Protein AF-A0A843EJZ7-F1 (afdb_monomer_lite)

Secondary structure (DSSP, 8-state):
-HHHHHHHHHHHHHHHHHHHHHHHHHHHHHHHHHHHHHHHHHHHHHHHHHHHHHHHHHHHHHHHHT---S-HHHHHHHHHHHHHHHHHHHHHHHH--EEEEEEEEEEE-SSTTEEEEEEEEEEEETTEEEEEEEEEEEE-TTSB--HHHHHSTTSTT-EE-SSEEE-TTHHHHHHHHTT-TTGGGGTT-EEESB--B-SS-SGGGGGTSTTHHHHHHHHHT-B-

Radius of gyration: 29.55 Å; chains: 1; bounding box: 68×28×104 Å

Structure (mmCIF, N/CA/C/O backbone):
data_AF-A0A843EJZ7-F1
#
_entry.id   AF-A0A843EJZ7-F1
#
loop_
_atom_site.group_PDB
_atom_site.id
_atom_site.type_symbol
_atom_site.label_atom_id
_atom_site.label_alt_id
_atom_site.label_comp_id
_atom_site.label_asym_id
_atom_site.label_entity_id
_atom_site.label_seq_id
_atom_site.pdbx_PDB_ins_code
_atom_site.Cartn_x
_atom_site.Cartn_y
_atom_site.Cartn_z
_atom_site.occupancy
_atom_site.B_iso_or_equiv
_atom_site.auth_seq_id
_atom_site.auth_comp_id
_atom_site.auth_asym_id
_atom_site.auth_atom_id
_atom_site.pdbx_PDB_model_num
ATOM 1 N N . MET A 1 1 ? -32.375 1.748 75.869 1.00 62.38 1 MET A N 1
ATOM 2 C CA . MET A 1 1 ? -31.005 1.929 75.326 1.00 62.38 1 MET A CA 1
ATOM 3 C C . MET A 1 1 ? -30.611 0.839 74.333 1.00 62.38 1 MET A C 1
ATOM 5 O O . MET A 1 1 ? -30.117 1.184 73.271 1.00 62.38 1 MET A O 1
ATOM 9 N N . THR A 1 2 ? -30.866 -0.441 74.611 1.00 69.38 2 THR A N 1
ATOM 10 C CA . THR A 1 2 ? -30.528 -1.578 73.728 1.00 69.38 2 THR A CA 1
ATOM 11 C C . THR A 1 2 ? -31.129 -1.496 72.317 1.00 69.38 2 THR A C 1
ATOM 13 O O . THR A 1 2 ? -30.399 -1.693 71.352 1.00 69.38 2 THR A O 1
ATOM 16 N N . SER A 1 3 ? -32.400 -1.109 72.155 1.00 69.88 3 SER A N 1
ATOM 17 C CA . SER A 1 3 ? -33.015 -0.976 70.817 1.00 69.88 3 SER A CA 1
ATOM 18 C C . SER A 1 3 ? -32.433 0.164 69.966 1.00 69.88 3 SER A C 1
ATOM 20 O O . SER A 1 3 ? -32.361 0.037 68.750 1.00 69.88 3 SER A O 1
ATOM 22 N N . LEU A 1 4 ? -31.973 1.258 70.586 1.00 75.12 4 LEU A N 1
ATOM 23 C CA . LEU A 1 4 ? -31.326 2.383 69.888 1.00 75.12 4 LEU A CA 1
ATOM 24 C C . LEU A 1 4 ? -29.931 2.002 69.378 1.00 75.12 4 LEU A C 1
ATOM 26 O O . LEU A 1 4 ? -29.559 2.371 68.268 1.00 75.12 4 LEU A O 1
ATOM 30 N N . ILE A 1 5 ? -29.191 1.216 70.164 1.00 84.31 5 ILE A N 1
ATOM 31 C CA . ILE A 1 5 ? -27.889 0.668 69.764 1.00 84.31 5 ILE A CA 1
ATOM 32 C C . ILE A 1 5 ? -28.064 -0.306 68.592 1.00 84.31 5 ILE A C 1
ATOM 34 O O . ILE A 1 5 ? -27.293 -0.258 67.639 1.00 84.31 5 ILE A O 1
ATOM 38 N N . LEU A 1 6 ? -29.110 -1.139 68.625 1.00 86.12 6 LEU A N 1
ATOM 39 C CA . LEU A 1 6 ? -29.409 -2.092 67.553 1.00 86.12 6 LEU A CA 1
ATOM 40 C C . LEU A 1 6 ? -29.740 -1.388 66.225 1.00 86.12 6 LEU A C 1
ATOM 42 O O . LEU A 1 6 ? -29.234 -1.777 65.175 1.00 86.12 6 LEU A O 1
ATOM 46 N N . ILE A 1 7 ? -30.550 -0.324 66.276 1.00 88.44 7 ILE A N 1
ATOM 47 C CA . ILE A 1 7 ? -30.892 0.496 65.103 1.00 88.44 7 ILE A CA 1
ATOM 48 C C . ILE A 1 7 ? -29.651 1.225 64.572 1.00 88.44 7 ILE A C 1
ATOM 50 O O . ILE A 1 7 ? -29.412 1.224 63.366 1.00 88.44 7 ILE A O 1
ATOM 54 N N . GLY A 1 8 ? -28.833 1.798 65.461 1.00 88.06 8 GLY A N 1
ATOM 55 C CA . GLY A 1 8 ? -27.573 2.437 65.081 1.00 88.06 8 GLY A CA 1
ATOM 56 C C . GLY A 1 8 ? -26.614 1.468 64.385 1.00 88.06 8 GLY A C 1
ATOM 57 O O . GLY A 1 8 ? -26.035 1.812 63.359 1.00 88.06 8 GLY A O 1
ATOM 58 N N . PHE A 1 9 ? -26.507 0.234 64.886 1.00 90.56 9 PHE A N 1
ATOM 59 C CA . PHE A 1 9 ? -25.684 -0.812 64.278 1.00 90.56 9 PHE A CA 1
ATOM 60 C C . PHE A 1 9 ? -26.207 -1.243 62.899 1.00 90.56 9 PHE A C 1
ATOM 62 O O . PHE A 1 9 ? -25.423 -1.381 61.962 1.00 90.56 9 PHE A O 1
ATOM 69 N N . LEU A 1 10 ? -27.528 -1.395 62.743 1.00 90.81 10 LEU A N 1
ATOM 70 C CA . LEU A 1 10 ? -28.157 -1.708 61.455 1.00 90.81 10 LEU A CA 1
ATOM 71 C C . LEU A 1 10 ? -27.886 -0.624 60.406 1.00 90.81 10 LEU A C 1
ATOM 73 O O . LEU A 1 10 ? -27.459 -0.948 59.298 1.00 90.81 10 LEU A O 1
ATOM 77 N N . LEU A 1 11 ? -28.053 0.651 60.763 1.00 90.62 11 LEU A N 1
ATOM 78 C CA . LEU A 1 11 ? -27.757 1.770 59.864 1.00 90.62 11 LEU A CA 1
ATOM 79 C C . LEU A 1 11 ? -26.280 1.794 59.459 1.00 90.62 11 LEU A C 1
ATOM 81 O O . LEU A 1 11 ? -25.971 1.946 58.279 1.00 90.62 11 LEU A O 1
ATOM 85 N N . LEU A 1 12 ? -25.368 1.575 60.410 1.00 92.12 12 LEU A N 1
ATOM 86 C CA . LEU A 1 12 ? -23.935 1.523 60.119 1.00 92.12 12 LEU A CA 1
ATOM 87 C C . LEU A 1 12 ? -23.595 0.360 59.177 1.00 92.12 12 LEU A C 1
ATOM 89 O O . LEU A 1 12 ? -22.840 0.539 58.224 1.00 92.12 12 LEU A O 1
ATOM 93 N N . SER A 1 13 ? -24.196 -0.813 59.400 1.00 89.25 13 SER A N 1
ATOM 94 C CA . SER A 1 13 ? -24.005 -1.982 58.536 1.00 89.25 13 SER A CA 1
ATOM 95 C C . SER A 1 13 ? -24.510 -1.736 57.112 1.00 89.25 13 SER A C 1
ATOM 97 O O . SER A 1 13 ? -23.814 -2.088 56.162 1.00 89.25 13 SER A O 1
ATOM 99 N N . MET A 1 14 ? -25.656 -1.057 56.952 1.00 90.50 14 MET A N 1
ATOM 100 C CA . MET A 1 14 ? -26.181 -0.663 55.642 1.00 90.50 14 MET A CA 1
ATOM 101 C C . MET A 1 14 ? -25.241 0.304 54.927 1.00 90.50 14 MET A C 1
ATOM 103 O O . MET A 1 14 ? -24.970 0.104 53.748 1.00 90.50 14 MET A O 1
ATOM 107 N N . ILE A 1 15 ? -24.706 1.309 55.627 1.00 91.56 15 ILE A N 1
ATOM 108 C CA . ILE A 1 15 ? -23.760 2.271 55.044 1.00 91.56 15 ILE A CA 1
ATOM 109 C C . ILE A 1 15 ? -22.493 1.555 54.561 1.00 91.56 15 ILE A C 1
ATOM 111 O O . ILE A 1 15 ? -22.086 1.751 53.421 1.00 91.56 15 ILE A O 1
ATOM 115 N N . VAL A 1 16 ? -21.905 0.678 55.383 1.00 90.06 16 VAL A N 1
ATOM 116 C CA . VAL A 1 16 ? -20.693 -0.077 55.015 1.00 90.06 16 VAL A CA 1
ATOM 117 C C . VAL A 1 16 ? -20.947 -1.002 53.822 1.00 90.06 16 VAL A C 1
ATOM 119 O O . VAL A 1 16 ? -20.135 -1.048 52.899 1.00 90.06 16 VAL A O 1
ATOM 122 N N . LEU A 1 17 ? -22.081 -1.712 53.806 1.00 88.88 17 LEU A N 1
ATOM 123 C CA . LEU A 1 17 ? -22.484 -2.548 52.672 1.00 88.88 17 LEU A CA 1
ATOM 124 C C . LEU A 1 17 ? -22.648 -1.721 51.397 1.00 88.88 17 LEU A C 1
ATOM 126 O O . LEU A 1 17 ? -22.143 -2.125 50.353 1.00 88.88 17 LEU A O 1
ATOM 130 N N . ASN A 1 18 ? -23.306 -0.564 51.483 1.00 89.25 18 ASN A N 1
ATOM 131 C CA . ASN A 1 18 ? -23.546 0.288 50.325 1.00 89.25 18 ASN A CA 1
ATOM 132 C C . ASN A 1 18 ? -22.233 0.856 49.770 1.00 89.25 18 ASN A C 1
ATOM 134 O O . ASN A 1 18 ? -22.001 0.778 48.567 1.00 89.25 18 ASN A O 1
ATOM 138 N N . SER A 1 19 ? -21.326 1.316 50.638 1.00 84.56 19 SER A N 1
ATOM 139 C CA . SER A 1 19 ? -19.988 1.765 50.233 1.00 84.56 19 SER A CA 1
ATOM 140 C C . SER A 1 19 ? -19.180 0.646 49.569 1.00 84.56 19 SER A C 1
ATOM 142 O O . SER A 1 19 ? -18.608 0.852 48.503 1.00 84.56 19 SER A O 1
ATOM 144 N N . ALA A 1 20 ? -19.189 -0.567 50.135 1.00 85.75 20 ALA A N 1
ATOM 145 C CA . ALA A 1 20 ? -18.475 -1.716 49.572 1.00 85.75 20 ALA A CA 1
ATOM 146 C C . ALA A 1 20 ? -19.089 -2.239 48.258 1.00 85.75 20 ALA A C 1
ATOM 148 O O . ALA A 1 20 ? -18.418 -2.927 47.483 1.00 85.75 20 ALA A O 1
ATOM 149 N N . ILE A 1 21 ? -20.379 -1.994 48.016 1.00 87.62 21 ILE A N 1
ATOM 150 C CA . ILE A 1 21 ? -21.031 -2.269 46.729 1.00 87.62 21 ILE A CA 1
ATOM 151 C C . ILE A 1 21 ? -20.630 -1.198 45.712 1.00 87.62 21 ILE A C 1
ATOM 153 O O . ILE A 1 21 ? -20.273 -1.554 44.589 1.00 87.62 21 ILE A O 1
ATOM 157 N N . ASN A 1 22 ? -20.623 0.076 46.111 1.00 82.69 22 ASN A N 1
ATOM 158 C CA . ASN A 1 22 ? -20.287 1.193 45.232 1.00 82.69 22 ASN A CA 1
ATOM 159 C C . ASN A 1 22 ? -18.833 1.125 44.749 1.00 82.69 22 ASN A C 1
ATOM 161 O O . ASN A 1 22 ? -18.583 1.165 43.552 1.00 82.69 22 ASN A O 1
ATOM 165 N N . GLU A 1 23 ? -17.882 0.875 45.652 1.00 78.88 23 GLU A N 1
ATOM 166 C CA . GLU A 1 23 ? -16.464 0.704 45.302 1.00 78.88 23 GLU A CA 1
ATOM 167 C C . GLU A 1 23 ? -16.248 -0.484 44.344 1.00 78.88 23 GLU A C 1
ATOM 169 O O . GLU A 1 23 ? -15.432 -0.440 43.422 1.00 78.88 23 GLU A O 1
ATOM 174 N N . ARG A 1 24 ? -17.012 -1.571 44.516 1.00 72.81 24 ARG A N 1
ATOM 175 C CA . ARG A 1 24 ? -16.979 -2.711 43.585 1.00 72.81 24 ARG A CA 1
ATOM 176 C C . ARG A 1 24 ? -17.576 -2.371 42.224 1.00 72.81 24 ARG A C 1
ATOM 178 O O . ARG A 1 24 ? -17.114 -2.920 41.225 1.00 72.81 24 ARG A O 1
ATOM 185 N N . HIS A 1 25 ? -18.593 -1.518 42.179 1.00 74.31 25 HIS A N 1
ATOM 186 C CA . HIS A 1 25 ? -19.187 -1.038 40.937 1.00 74.31 25 HIS A CA 1
ATOM 187 C C . HIS A 1 25 ? -18.212 -0.136 40.174 1.00 74.31 25 HIS A C 1
ATOM 189 O O . HIS A 1 25 ? -17.892 -0.434 39.027 1.00 74.31 25 HIS A O 1
ATOM 195 N N . GLU A 1 26 ? -17.651 0.874 40.841 1.00 73.00 26 GLU A N 1
ATOM 196 C CA . GLU A 1 26 ? -16.646 1.788 40.278 1.00 73.00 26 GLU A CA 1
ATOM 197 C C . GLU A 1 26 ? -15.432 1.021 39.730 1.00 73.00 26 GLU A C 1
ATOM 199 O O . GLU A 1 26 ? -14.997 1.246 38.600 1.00 73.00 26 GLU A O 1
ATOM 204 N N . ASN A 1 27 ? -14.931 0.028 40.474 1.00 78.31 27 ASN A N 1
ATOM 205 C CA . ASN A 1 27 ? -13.844 -0.828 39.995 1.00 78.31 27 ASN A CA 1
ATOM 206 C C . ASN A 1 27 ? -14.226 -1.628 38.737 1.00 78.31 27 ASN A C 1
ATOM 208 O O . ASN A 1 27 ? -13.408 -1.769 37.826 1.00 78.31 27 ASN A O 1
ATOM 212 N N . LYS A 1 28 ? -15.457 -2.152 38.650 1.00 72.50 28 LYS A N 1
ATOM 213 C CA . LYS A 1 28 ? -15.935 -2.866 37.453 1.00 72.50 28 LYS A CA 1
ATOM 214 C C . LYS A 1 28 ? -16.074 -1.943 36.244 1.00 72.50 28 LYS A C 1
ATOM 216 O O . LYS A 1 28 ? -15.707 -2.354 35.141 1.00 72.50 28 LYS A O 1
ATOM 221 N N . GLU A 1 29 ? -16.576 -0.725 36.431 1.00 75.50 29 GLU A N 1
ATOM 222 C CA . GLU A 1 29 ? -16.665 0.278 35.364 1.00 75.50 29 GLU A CA 1
ATOM 223 C C . GLU A 1 29 ? -15.278 0.684 34.865 1.00 75.50 29 GLU A C 1
ATOM 225 O O . GLU A 1 29 ? -15.044 0.714 33.657 1.00 75.50 29 GLU A O 1
ATOM 230 N N . MET A 1 30 ? -14.326 0.905 35.776 1.00 76.19 30 MET A N 1
ATOM 231 C CA . MET A 1 30 ? -12.941 1.213 35.421 1.00 76.19 30 MET A CA 1
ATOM 232 C C . MET A 1 30 ? -12.294 0.075 34.618 1.00 76.19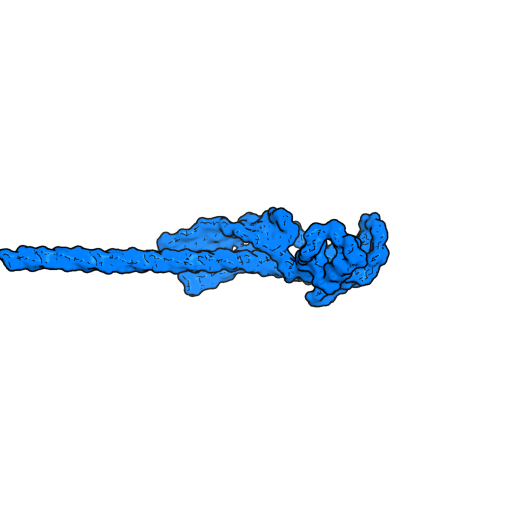 30 MET A C 1
ATOM 234 O O . MET A 1 30 ? -11.679 0.323 33.582 1.00 76.19 30 MET A O 1
ATOM 238 N N . ILE A 1 31 ? -12.459 -1.183 35.045 1.00 79.00 31 ILE A N 1
ATOM 239 C CA . ILE A 1 31 ? -11.944 -2.354 34.311 1.00 79.00 31 ILE A CA 1
ATOM 240 C C . ILE A 1 31 ? -12.586 -2.458 32.920 1.00 79.00 31 ILE A C 1
ATOM 242 O O . ILE A 1 31 ? -11.889 -2.719 31.939 1.00 79.00 31 ILE A O 1
ATOM 246 N N . SER A 1 32 ? -13.898 -2.237 32.822 1.00 79.12 32 SER A N 1
ATOM 247 C CA . SER A 1 32 ? -14.637 -2.314 31.555 1.00 79.12 32 SER A CA 1
ATOM 248 C C . SER A 1 32 ? -14.201 -1.220 30.577 1.00 79.12 32 SER A C 1
ATOM 250 O O . SER A 1 32 ? -13.951 -1.514 29.407 1.00 79.12 32 SER A O 1
ATOM 252 N N . SER A 1 33 ? -14.016 0.005 31.075 1.00 86.00 33 SER A N 1
ATOM 253 C CA . SER A 1 33 ? -13.480 1.140 30.318 1.00 86.00 33 SER A CA 1
A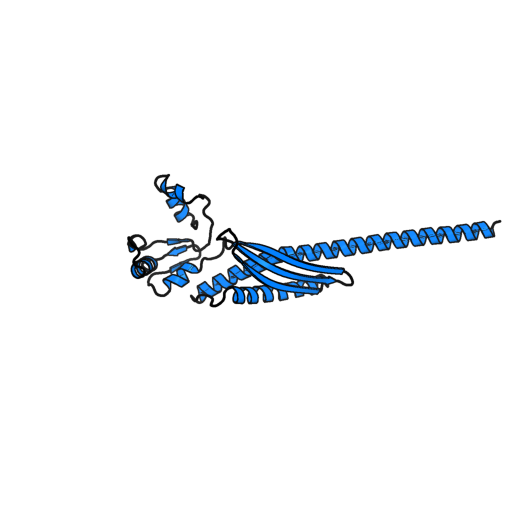TOM 254 C C . SER A 1 33 ? -12.054 0.873 29.819 1.00 86.00 33 SER A C 1
ATOM 256 O O . SER A 1 33 ? -11.773 1.008 28.627 1.00 86.00 33 SER A O 1
ATOM 258 N N . ASN A 1 34 ? -11.167 0.384 30.695 1.00 89.94 34 ASN A N 1
ATOM 259 C CA . ASN A 1 34 ? -9.788 0.044 30.329 1.00 89.94 34 ASN A CA 1
ATOM 260 C C . ASN A 1 34 ? -9.730 -1.056 29.260 1.00 89.94 34 ASN A C 1
ATOM 262 O O . ASN A 1 34 ? -8.928 -0.978 28.329 1.00 89.94 34 ASN A O 1
ATOM 266 N N . ASN A 1 35 ? -10.592 -2.071 29.367 1.00 91.69 35 ASN A N 1
ATOM 267 C CA . ASN A 1 35 ? -10.682 -3.138 28.375 1.00 91.69 35 ASN A CA 1
ATOM 268 C C . ASN A 1 35 ? -11.177 -2.607 27.018 1.00 91.69 35 ASN A C 1
ATOM 270 O O . ASN A 1 35 ? -10.567 -2.883 25.988 1.00 91.69 35 ASN A O 1
ATOM 274 N N . PHE A 1 36 ? -12.237 -1.790 27.011 1.00 93.75 36 PHE A N 1
ATOM 275 C CA . PHE A 1 36 ? -12.715 -1.132 25.792 1.00 93.75 36 PHE A CA 1
ATOM 276 C C . PHE A 1 36 ? -11.596 -0.331 25.116 1.00 93.75 36 PHE A C 1
ATOM 278 O O . PHE A 1 36 ? -11.329 -0.521 23.930 1.00 93.75 36 PHE A O 1
ATOM 285 N N . GLN A 1 37 ? -10.874 0.491 25.879 1.00 94.31 37 GLN A N 1
ATOM 286 C CA . GLN A 1 37 ? -9.773 1.291 25.352 1.00 94.31 37 GLN A CA 1
ATOM 287 C C . GLN A 1 37 ? -8.620 0.431 24.813 1.00 94.31 37 GLN A C 1
ATOM 289 O O . GLN A 1 37 ? -8.037 0.766 23.781 1.00 94.31 37 GLN A O 1
ATOM 294 N N . TYR A 1 38 ? -8.293 -0.684 25.474 1.00 95.50 38 TYR A N 1
ATOM 295 C CA . TYR A 1 38 ? -7.281 -1.622 24.988 1.00 95.50 38 TYR A CA 1
ATOM 296 C C . TYR A 1 38 ? -7.652 -2.197 23.617 1.00 95.50 38 TYR A C 1
ATOM 298 O O . TYR A 1 38 ? -6.821 -2.170 22.708 1.00 95.50 38 TYR A O 1
ATOM 306 N N . ILE A 1 39 ? -8.898 -2.647 23.452 1.00 95.69 39 ILE A N 1
ATOM 307 C CA . ILE A 1 39 ? -9.384 -3.239 22.199 1.00 95.69 39 ILE A CA 1
ATOM 308 C C . ILE A 1 39 ? -9.446 -2.187 21.083 1.00 95.69 39 ILE A C 1
ATOM 310 O O . ILE A 1 39 ? -9.017 -2.450 19.965 1.00 95.69 39 ILE A O 1
ATOM 314 N N . VAL A 1 40 ? -9.906 -0.967 21.382 1.00 96.31 40 VAL A N 1
ATOM 315 C CA . VAL A 1 40 ? -9.914 0.147 20.415 1.00 96.31 40 VAL A CA 1
ATOM 316 C C . VAL A 1 40 ? -8.491 0.498 19.966 1.00 96.31 40 VAL A C 1
ATOM 318 O O . VAL A 1 40 ? -8.238 0.675 18.776 1.00 96.31 40 VAL A O 1
ATOM 321 N N . ASN A 1 41 ? -7.536 0.558 20.896 1.00 96.50 41 ASN A N 1
ATOM 322 C CA . ASN A 1 41 ? -6.130 0.792 20.563 1.00 96.50 41 ASN A CA 1
ATOM 323 C C . ASN A 1 41 ? -5.537 -0.344 19.729 1.00 96.50 41 ASN A C 1
ATOM 325 O O . ASN A 1 41 ? -4.704 -0.089 18.864 1.00 96.50 41 ASN A O 1
ATOM 329 N N . ASP A 1 42 ? -5.943 -1.583 19.992 1.00 96.94 42 ASP A N 1
ATOM 330 C CA . ASP A 1 42 ? -5.550 -2.732 19.189 1.00 96.94 42 ASP A CA 1
ATOM 331 C C . ASP A 1 42 ? -6.073 -2.641 17.757 1.00 96.94 42 ASP A C 1
ATOM 333 O O . ASP A 1 42 ? -5.286 -2.742 16.818 1.00 96.94 42 ASP A O 1
ATOM 337 N N . TYR A 1 43 ? -7.352 -2.306 17.587 1.00 97.75 43 TYR A N 1
ATOM 338 C CA . TYR A 1 43 ? -7.937 -2.058 16.272 1.00 97.75 43 TYR A CA 1
ATOM 339 C C . TYR A 1 43 ? -7.151 -0.990 15.496 1.00 97.75 43 TYR A C 1
ATOM 341 O O . TYR A 1 43 ? -6.719 -1.219 14.368 1.00 97.75 43 TYR A O 1
ATOM 349 N N . MET A 1 44 ? -6.869 0.154 16.130 1.00 97.12 44 MET A N 1
ATOM 350 C CA . MET A 1 44 ? -6.126 1.246 15.491 1.00 97.12 44 MET A CA 1
ATOM 351 C C . MET A 1 44 ? -4.700 0.855 15.079 1.00 97.12 44 MET A C 1
ATOM 353 O O . MET A 1 44 ? -4.211 1.354 14.069 1.00 97.12 44 MET A O 1
ATOM 357 N N . ARG A 1 45 ? -4.029 -0.044 15.815 1.00 96.75 45 ARG A N 1
ATOM 358 C CA . ARG A 1 45 ? -2.694 -0.544 15.437 1.00 96.75 45 ARG A CA 1
ATOM 359 C C . ARG A 1 45 ? -2.712 -1.399 14.170 1.00 96.75 45 ARG A C 1
ATOM 361 O O . ARG A 1 45 ? -1.682 -1.495 13.517 1.00 96.75 45 ARG A O 1
ATOM 368 N N . ASN A 1 46 ? -3.849 -1.998 13.819 1.00 97.19 46 ASN A N 1
ATOM 369 C CA . ASN A 1 46 ? -3.979 -2.815 12.612 1.00 97.19 46 ASN A CA 1
ATOM 370 C C . ASN A 1 46 ? -4.190 -1.975 11.340 1.00 97.19 46 ASN A C 1
ATOM 372 O O . ASN A 1 46 ? -3.889 -2.452 10.250 1.00 97.19 46 ASN A O 1
ATOM 376 N N . ILE A 1 47 ? -4.662 -0.728 11.457 1.00 98.25 47 ILE A N 1
ATOM 377 C CA . ILE A 1 47 ? -4.994 0.125 10.301 1.00 98.25 47 ILE A CA 1
ATOM 378 C C . ILE A 1 47 ? -3.797 0.334 9.350 1.00 98.25 47 ILE A C 1
ATOM 380 O O . ILE A 1 47 ? -3.954 0.050 8.164 1.00 98.25 47 ILE A O 1
ATOM 384 N N . PRO A 1 48 ? -2.589 0.719 9.816 1.00 97.88 48 PRO A N 1
ATOM 385 C CA . PRO A 1 48 ? -1.440 0.890 8.920 1.00 97.88 48 PRO A CA 1
ATOM 386 C C . PRO A 1 48 ? -1.027 -0.399 8.198 1.00 97.88 48 PRO A C 1
ATOM 388 O O . PRO A 1 48 ? -0.500 -0.345 7.091 1.00 97.88 48 PRO A O 1
ATOM 391 N N . HIS A 1 49 ? -1.263 -1.564 8.813 1.00 97.38 49 HIS A N 1
ATOM 392 C CA . HIS A 1 49 ? -0.979 -2.855 8.187 1.00 97.38 49 HIS A CA 1
ATOM 393 C C . HIS A 1 49 ? -1.956 -3.145 7.046 1.00 97.38 49 HIS A C 1
ATOM 395 O O . HIS A 1 49 ? -1.519 -3.522 5.964 1.00 97.38 49 HIS A O 1
ATOM 401 N N . ILE A 1 50 ? -3.250 -2.880 7.250 1.00 98.38 50 ILE A N 1
ATOM 402 C CA . ILE A 1 50 ? -4.279 -2.990 6.204 1.00 98.38 50 ILE A CA 1
ATOM 403 C C . ILE A 1 50 ? -3.964 -2.058 5.025 1.00 98.38 50 ILE A C 1
ATOM 405 O O . ILE A 1 50 ? -4.068 -2.454 3.865 1.00 98.38 50 ILE A O 1
ATOM 409 N N . GLU A 1 51 ? -3.553 -0.825 5.314 1.00 98.38 51 GLU A N 1
ATOM 410 C CA . GLU A 1 51 ? -3.176 0.163 4.298 1.00 98.38 51 GLU A CA 1
ATOM 411 C C . GLU A 1 51 ? -1.934 -0.275 3.503 1.00 98.38 51 GLU A C 1
ATOM 413 O O . GLU A 1 51 ? -1.900 -0.131 2.280 1.00 98.38 51 GLU A O 1
ATOM 418 N N . HIS A 1 52 ? -0.935 -0.862 4.171 1.00 97.69 52 HIS A N 1
ATOM 419 C CA . HIS A 1 52 ? 0.243 -1.427 3.510 1.00 97.69 52 HIS A CA 1
ATOM 420 C C . HIS A 1 52 ? -0.111 -2.632 2.627 1.00 97.69 52 HIS A C 1
ATOM 422 O O . HIS A 1 52 ? 0.329 -2.700 1.482 1.00 97.69 52 HIS A O 1
ATOM 428 N N . GLU A 1 53 ? -0.925 -3.567 3.124 1.00 97.69 53 GLU A N 1
ATOM 429 C CA . GLU A 1 53 ? -1.406 -4.711 2.337 1.00 97.69 53 GLU A CA 1
ATOM 430 C C . GLU A 1 53 ? -2.177 -4.261 1.091 1.00 97.69 53 GLU A C 1
ATOM 432 O O . GLU A 1 53 ? -2.030 -4.855 0.028 1.00 97.69 53 GLU A O 1
ATOM 437 N N . ALA A 1 54 ? -2.966 -3.188 1.188 1.00 97.81 54 ALA A N 1
ATOM 438 C CA . ALA A 1 54 ? -3.671 -2.632 0.037 1.00 97.81 54 ALA A CA 1
ATOM 439 C C . ALA A 1 54 ? -2.718 -2.037 -1.016 1.00 97.81 54 ALA A C 1
ATOM 441 O O . ALA A 1 54 ? -2.941 -2.211 -2.215 1.00 97.81 54 ALA A O 1
ATOM 442 N N . LEU A 1 55 ? -1.642 -1.361 -0.589 1.00 96.75 55 LEU A N 1
ATOM 443 C CA . LEU A 1 55 ? -0.591 -0.893 -1.501 1.00 96.75 55 LEU A CA 1
ATOM 444 C C . LEU A 1 55 ? 0.105 -2.065 -2.204 1.00 96.75 55 LEU A C 1
ATOM 446 O O . LEU A 1 55 ? 0.349 -1.997 -3.411 1.00 96.75 55 LEU A O 1
ATOM 450 N N . GLU A 1 56 ? 0.414 -3.128 -1.460 1.00 96.88 56 GLU A N 1
ATOM 451 C CA . GLU A 1 56 ? 1.015 -4.345 -2.001 1.00 96.88 56 GLU A CA 1
ATOM 452 C C . GLU A 1 56 ? 0.097 -4.991 -3.044 1.00 96.88 56 GLU A C 1
ATOM 454 O O . GLU A 1 56 ? 0.507 -5.166 -4.192 1.00 96.88 56 GLU A O 1
ATOM 459 N N . GLU A 1 57 ? -1.163 -5.241 -2.691 1.00 96.75 57 GLU A N 1
ATOM 460 C CA . GLU A 1 57 ? -2.164 -5.868 -3.558 1.00 96.75 57 GLU A CA 1
ATOM 461 C C . GLU A 1 57 ? -2.366 -5.090 -4.866 1.00 96.75 57 GLU A C 1
ATOM 463 O O . GLU A 1 57 ? -2.289 -5.667 -5.956 1.00 96.75 57 GLU A O 1
ATOM 468 N N . LEU A 1 58 ? -2.516 -3.764 -4.778 1.00 94.94 58 LEU A N 1
ATOM 469 C CA . LEU A 1 58 ? -2.654 -2.922 -5.964 1.00 94.94 58 LEU A CA 1
ATOM 470 C C . LEU A 1 58 ? -1.388 -2.954 -6.832 1.00 94.94 58 LEU A C 1
ATOM 472 O O . LEU A 1 58 ? -1.478 -3.010 -8.061 1.00 94.94 58 LEU A O 1
ATOM 476 N N . SER A 1 59 ? -0.198 -2.941 -6.220 1.00 93.56 59 SER A N 1
ATOM 477 C CA . SER A 1 59 ? 1.064 -3.024 -6.966 1.00 93.56 59 SER A CA 1
ATOM 478 C C . SER A 1 59 ? 1.169 -4.337 -7.750 1.00 93.56 59 SER A C 1
ATOM 480 O O . SER A 1 59 ? 1.531 -4.328 -8.931 1.00 93.56 59 SER A O 1
ATOM 482 N N . GLU A 1 60 ? 0.775 -5.458 -7.142 1.00 93.88 60 GLU A N 1
ATOM 483 C CA . GLU A 1 60 ? 0.789 -6.768 -7.784 1.00 93.88 60 GLU A CA 1
ATOM 484 C C . GLU A 1 60 ? -0.233 -6.866 -8.917 1.00 93.88 60 GLU A C 1
ATOM 486 O O . GLU A 1 60 ? 0.078 -7.406 -9.986 1.00 93.88 60 GLU A O 1
ATOM 491 N N . GLU A 1 61 ? -1.429 -6.305 -8.730 1.00 93.75 61 GLU A N 1
ATOM 492 C CA . GLU A 1 61 ? -2.444 -6.249 -9.777 1.00 93.75 61 GLU A CA 1
ATOM 493 C C . GLU A 1 61 ? -1.938 -5.466 -10.996 1.00 93.75 61 GLU A C 1
ATOM 495 O O . GLU A 1 61 ? -2.026 -5.939 -12.137 1.00 93.75 61 GLU A O 1
ATOM 500 N N . VAL A 1 62 ? -1.352 -4.292 -10.762 1.00 92.56 62 VAL A N 1
ATOM 501 C CA . VAL A 1 62 ? -0.779 -3.440 -11.810 1.00 92.56 62 VAL A CA 1
ATOM 502 C C . VAL A 1 62 ? 0.327 -4.174 -12.566 1.00 92.56 62 VAL A C 1
ATOM 504 O O . VAL A 1 62 ? 0.358 -4.140 -13.802 1.00 92.56 62 VAL A O 1
ATOM 507 N N . MET A 1 63 ? 1.208 -4.884 -11.856 1.00 91.75 63 MET A N 1
ATOM 508 C CA . MET A 1 63 ? 2.253 -5.702 -12.475 1.00 91.75 63 MET A CA 1
ATOM 509 C C . MET A 1 63 ? 1.673 -6.833 -13.332 1.00 91.75 63 MET A C 1
ATOM 511 O O . MET A 1 63 ? 2.107 -7.036 -14.470 1.00 91.75 63 MET A O 1
ATOM 515 N N . LYS A 1 64 ? 0.677 -7.556 -12.807 1.00 91.75 64 LYS A N 1
ATOM 516 C CA . LYS A 1 64 ? 0.024 -8.685 -13.481 1.00 91.75 64 LYS A CA 1
ATOM 517 C C . LYS A 1 64 ? -0.697 -8.243 -14.751 1.00 91.75 64 LYS A C 1
ATOM 519 O O . LYS A 1 64 ? -0.560 -8.875 -15.799 1.00 91.75 64 LYS A O 1
ATOM 524 N N . ASN A 1 65 ? -1.436 -7.141 -14.667 1.00 90.75 65 ASN A N 1
ATOM 525 C CA . ASN A 1 65 ? -2.263 -6.636 -15.758 1.00 90.75 65 ASN A CA 1
ATOM 526 C C . ASN A 1 65 ? -1.479 -5.745 -16.734 1.00 90.75 65 ASN A C 1
ATOM 528 O O . ASN A 1 65 ? -1.951 -5.499 -17.847 1.00 90.75 65 ASN A O 1
ATOM 532 N N . LYS A 1 66 ? -0.291 -5.263 -16.336 1.00 89.50 66 LYS A N 1
ATOM 533 C CA . LYS A 1 66 ? 0.562 -4.318 -17.083 1.00 89.50 66 LYS A CA 1
ATOM 534 C C . LYS A 1 66 ? -0.191 -3.055 -17.511 1.00 89.50 66 LYS A C 1
ATOM 536 O O . LYS A 1 66 ? 0.033 -2.500 -18.593 1.00 89.50 66 LYS A O 1
ATOM 541 N N . ARG A 1 67 ? -1.138 -2.620 -16.679 1.00 88.81 67 ARG A N 1
ATOM 542 C CA . ARG A 1 67 ? -2.016 -1.475 -16.935 1.00 88.81 67 ARG A CA 1
ATOM 543 C C . ARG A 1 67 ? -1.968 -0.531 -15.742 1.00 88.81 67 ARG A C 1
ATOM 545 O O . ARG A 1 67 ? -2.047 -1.009 -14.616 1.00 88.81 67 ARG A O 1
ATOM 552 N N . PRO A 1 68 ? -1.828 0.783 -15.977 1.00 87.94 68 PRO A N 1
ATOM 553 C CA . PRO A 1 68 ? -1.855 1.748 -14.891 1.00 87.94 68 PRO A CA 1
ATOM 554 C C . PRO A 1 68 ? -3.264 1.827 -14.296 1.00 87.94 68 PRO A C 1
ATOM 556 O O . PRO A 1 68 ? -4.251 1.684 -15.024 1.00 87.94 68 PRO A O 1
ATOM 559 N N . CYS A 1 69 ? -3.346 2.120 -13.000 1.00 88.56 69 CYS A N 1
ATOM 560 C CA . CYS A 1 69 ? -4.596 2.524 -12.361 1.00 88.56 69 CYS A CA 1
ATOM 561 C C . CYS A 1 69 ? -5.117 3.807 -13.018 1.00 88.56 69 CYS A C 1
ATOM 563 O O . CYS A 1 69 ? -4.342 4.729 -13.290 1.00 88.56 69 CYS A O 1
ATOM 565 N N . LEU A 1 70 ? -6.427 3.878 -13.257 1.00 89.31 70 LEU A N 1
ATOM 566 C CA . LEU A 1 70 ? -7.067 5.108 -13.736 1.00 89.31 70 LEU A CA 1
ATOM 567 C C . LEU A 1 70 ? -7.264 6.104 -12.589 1.00 89.31 70 LEU A C 1
ATOM 569 O O . LEU A 1 70 ? -7.069 7.302 -12.782 1.00 89.31 70 LEU A O 1
ATOM 573 N N . ASP A 1 71 ? -7.616 5.599 -11.406 1.00 93.94 71 ASP A N 1
ATOM 574 C CA . ASP A 1 71 ? -7.762 6.374 -10.178 1.00 93.94 71 ASP A CA 1
ATOM 575 C C . ASP A 1 71 ? -7.256 5.542 -8.997 1.00 93.94 71 ASP A C 1
ATOM 577 O O . ASP A 1 71 ? -8.012 4.851 -8.317 1.00 93.94 71 ASP A O 1
ATOM 581 N N . SER A 1 72 ? -5.948 5.615 -8.748 1.00 92.62 72 SER A N 1
ATOM 582 C CA . SER A 1 72 ? -5.315 4.838 -7.681 1.00 92.62 72 SER A CA 1
ATOM 583 C C . SER A 1 72 ? -5.867 5.158 -6.293 1.00 92.62 72 SER A C 1
ATOM 585 O O . SER A 1 72 ? -5.818 4.299 -5.419 1.00 92.62 72 SER A O 1
ATOM 587 N N . LYS A 1 73 ? -6.404 6.365 -6.059 1.00 95.69 73 LYS A N 1
ATOM 588 C CA . LYS A 1 73 ? -6.962 6.714 -4.746 1.00 95.69 73 LYS A CA 1
ATOM 589 C C . LYS A 1 73 ? -8.287 6.015 -4.506 1.00 95.69 73 LYS A C 1
ATOM 591 O O . LYS A 1 73 ? -8.526 5.537 -3.401 1.00 95.69 73 LYS A O 1
ATOM 596 N N . ARG A 1 74 ? -9.140 5.973 -5.530 1.00 96.62 74 ARG A N 1
ATOM 597 C CA . ARG A 1 74 ? -10.398 5.233 -5.468 1.00 96.62 74 ARG A CA 1
ATOM 598 C C . ARG A 1 74 ? -10.137 3.733 -5.358 1.00 96.62 74 ARG A C 1
ATOM 600 O O . ARG A 1 74 ? -10.709 3.107 -4.476 1.00 96.62 74 ARG A O 1
ATOM 607 N N . ASP A 1 75 ? -9.245 3.196 -6.186 1.00 96.31 75 ASP A N 1
ATOM 608 C CA . ASP A 1 75 ? -8.945 1.761 -6.196 1.00 96.31 75 ASP A CA 1
ATOM 609 C C . ASP A 1 75 ? -8.362 1.318 -4.827 1.00 96.31 75 ASP A C 1
ATOM 611 O O . ASP A 1 75 ? -8.818 0.338 -4.244 1.00 96.31 75 ASP A O 1
ATOM 615 N N . LEU A 1 76 ? -7.454 2.104 -4.221 1.00 97.56 76 LEU A N 1
ATOM 616 C CA . LEU A 1 76 ? -6.975 1.855 -2.849 1.00 97.56 76 LEU A CA 1
ATOM 617 C C . LEU A 1 76 ? -8.078 1.976 -1.795 1.00 97.56 76 LEU A C 1
ATOM 619 O O . LEU A 1 76 ? -8.100 1.194 -0.848 1.00 97.56 76 LEU A O 1
ATOM 623 N N . LYS A 1 77 ? -8.978 2.957 -1.927 1.00 98.25 77 LYS A N 1
ATOM 624 C CA . LYS A 1 77 ? -10.096 3.126 -0.993 1.00 98.25 77 LYS A CA 1
ATOM 625 C C . LYS A 1 77 ? -10.999 1.897 -0.980 1.00 98.25 77 LYS A C 1
ATOM 627 O O . LYS A 1 77 ? -11.375 1.463 0.101 1.00 98.25 77 LYS A O 1
ATOM 632 N N . GLU A 1 78 ? -11.324 1.350 -2.147 1.00 97.94 78 GLU A N 1
ATOM 633 C CA . GLU A 1 78 ? -12.154 0.147 -2.264 1.00 97.94 78 GLU A CA 1
ATOM 634 C C . GLU A 1 78 ? -11.500 -1.048 -1.553 1.00 97.94 78 GLU A C 1
ATOM 636 O O . GLU A 1 78 ? -12.133 -1.659 -0.692 1.00 97.94 78 GLU A O 1
ATOM 641 N N . ILE A 1 79 ? -10.211 -1.303 -1.815 1.00 98.31 79 ILE A N 1
ATOM 642 C CA . ILE A 1 79 ? -9.454 -2.398 -1.181 1.00 98.31 79 ILE A CA 1
ATOM 643 C C . ILE A 1 79 ? -9.363 -2.208 0.345 1.00 98.31 79 ILE A C 1
ATOM 645 O O . ILE A 1 79 ? -9.581 -3.147 1.114 1.00 98.31 79 ILE A O 1
ATOM 649 N N . ILE A 1 80 ? -9.044 -0.994 0.808 1.00 98.69 80 ILE A N 1
ATOM 650 C CA . ILE A 1 80 ? -8.904 -0.691 2.241 1.00 98.69 80 ILE A CA 1
ATOM 651 C C . ILE A 1 80 ? -10.249 -0.822 2.958 1.00 98.69 80 ILE A C 1
ATOM 653 O O . ILE A 1 80 ? -10.307 -1.461 4.006 1.00 98.69 80 ILE A O 1
ATOM 657 N N . ASP A 1 81 ? -11.327 -0.254 2.413 1.00 98.69 81 ASP A N 1
ATOM 658 C CA . ASP A 1 81 ? -12.654 -0.309 3.036 1.00 98.69 81 ASP A CA 1
ATOM 659 C C . ASP A 1 81 ? -13.183 -1.751 3.120 1.00 98.69 81 ASP A C 1
ATOM 661 O O . ASP A 1 81 ? -13.790 -2.123 4.127 1.00 98.69 81 ASP A O 1
ATOM 665 N N . GLU A 1 82 ? -12.914 -2.592 2.115 1.00 98.62 82 GLU A N 1
ATOM 666 C CA . GLU A 1 82 ? -13.246 -4.020 2.164 1.00 98.62 82 GLU A CA 1
ATOM 667 C C . GLU A 1 82 ? -12.502 -4.727 3.307 1.00 98.62 82 GLU A C 1
ATOM 669 O O . GLU A 1 82 ? -13.124 -5.382 4.151 1.00 98.62 82 GLU A O 1
ATOM 674 N N . LYS A 1 83 ? -11.179 -4.540 3.402 1.00 98.62 83 LYS A N 1
ATOM 675 C CA . LYS A 1 83 ? -10.361 -5.132 4.475 1.00 98.62 83 LYS A CA 1
ATOM 676 C C . LYS A 1 83 ? -10.761 -4.612 5.860 1.00 98.62 83 LYS A C 1
ATOM 678 O O . LYS A 1 83 ? -10.839 -5.395 6.809 1.00 98.62 83 LYS A O 1
ATOM 683 N N . LEU A 1 84 ? -11.072 -3.320 5.986 1.00 98.62 84 LEU A N 1
ATOM 684 C CA . LEU A 1 84 ? -11.612 -2.732 7.214 1.00 98.62 84 LEU A CA 1
ATOM 685 C C . LEU A 1 84 ? -12.956 -3.361 7.582 1.00 98.62 84 LEU A C 1
ATOM 687 O O . LEU A 1 84 ? -13.162 -3.691 8.744 1.00 98.62 84 LEU A O 1
ATOM 691 N N . SER A 1 85 ? -13.853 -3.597 6.620 1.00 98.44 85 SER A N 1
ATOM 692 C CA . SER A 1 85 ? -15.132 -4.269 6.874 1.00 98.44 85 SER A CA 1
ATOM 693 C C . SER A 1 85 ? -14.940 -5.686 7.421 1.00 98.44 85 SER A C 1
ATOM 695 O O . SER A 1 85 ? -15.616 -6.072 8.377 1.00 98.44 85 SER A O 1
ATOM 697 N N . VAL A 1 86 ? -13.994 -6.451 6.864 1.00 98.38 86 VAL A N 1
ATOM 698 C CA . VAL A 1 86 ? -13.632 -7.780 7.384 1.00 98.38 86 VAL A CA 1
ATOM 699 C C . VAL A 1 86 ? -13.095 -7.670 8.815 1.00 98.38 86 VAL A C 1
ATOM 701 O O . VAL A 1 86 ? -13.532 -8.412 9.698 1.00 98.38 86 VAL A O 1
ATOM 704 N N . LYS A 1 87 ? -12.209 -6.701 9.082 1.00 98.12 87 LYS A N 1
ATOM 705 C CA . LYS A 1 87 ? -11.640 -6.480 10.419 1.00 98.12 87 LYS A CA 1
ATOM 706 C C . LYS A 1 87 ? -12.687 -6.010 11.434 1.00 98.12 87 LYS A C 1
ATOM 708 O O . LYS A 1 87 ? -12.670 -6.458 12.575 1.00 98.12 87 LYS A O 1
ATOM 713 N N . ASN A 1 88 ? -13.631 -5.160 11.030 1.00 98.25 88 ASN A N 1
ATOM 714 C CA . ASN A 1 88 ? -14.754 -4.723 11.864 1.00 98.25 88 ASN A CA 1
ATOM 715 C C . ASN A 1 88 ? -15.575 -5.932 12.338 1.00 98.25 88 ASN A C 1
ATOM 717 O O . ASN A 1 88 ? -15.893 -6.032 13.524 1.00 98.25 88 ASN A O 1
ATOM 721 N N . GLN A 1 89 ? -15.873 -6.870 11.430 1.00 98.38 89 GLN A N 1
ATOM 722 C CA . GLN A 1 89 ? -16.615 -8.088 11.759 1.00 98.38 89 GLN A CA 1
ATOM 723 C C . 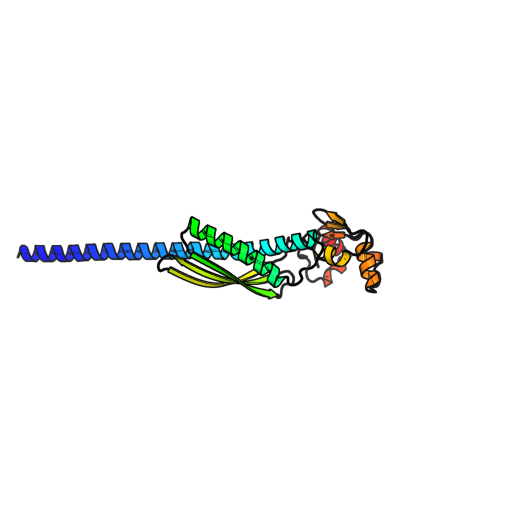GLN A 1 89 ? -15.831 -8.992 12.721 1.00 98.38 89 GLN A C 1
ATOM 725 O O . GLN A 1 89 ? -16.391 -9.448 13.714 1.00 98.38 89 GLN A O 1
ATOM 730 N N . GLU A 1 90 ? -14.525 -9.177 12.499 1.00 98.12 90 GLU A N 1
ATOM 731 C CA . GLU A 1 90 ? -13.649 -9.937 13.407 1.00 98.12 90 GLU A CA 1
ATOM 732 C C . GLU A 1 90 ? -13.704 -9.391 14.847 1.00 98.12 90 GLU A C 1
ATOM 734 O O . GLU A 1 90 ? -13.784 -10.155 15.812 1.00 98.12 90 GLU A O 1
ATOM 739 N N . TYR A 1 91 ? -13.698 -8.064 15.019 1.00 97.62 91 TYR A N 1
ATOM 740 C CA . TYR A 1 91 ? -13.772 -7.446 16.347 1.00 97.62 91 TYR A CA 1
ATOM 741 C C . TYR A 1 91 ? -15.163 -7.542 16.974 1.00 97.62 91 TYR A C 1
ATOM 743 O O . TYR A 1 91 ? -15.273 -7.660 18.200 1.00 97.62 91 TYR A O 1
ATOM 751 N N . TYR A 1 92 ? -16.219 -7.519 16.163 1.00 97.38 92 TYR A N 1
ATOM 752 C CA . TYR A 1 92 ? -17.563 -7.792 16.651 1.00 97.38 92 TYR A CA 1
ATOM 753 C C . TYR A 1 92 ? -17.667 -9.225 17.183 1.00 97.38 92 TYR A C 1
ATOM 755 O O . TYR A 1 92 ? -18.074 -9.417 18.329 1.00 97.38 92 TYR A O 1
ATOM 763 N N . ASP A 1 93 ? -17.208 -10.210 16.414 1.00 97.75 93 ASP A N 1
ATOM 764 C CA . ASP A 1 93 ? -17.301 -11.626 16.775 1.00 97.75 93 ASP A CA 1
ATOM 765 C C . ASP A 1 93 ? -16.455 -11.964 18.016 1.00 97.75 93 ASP A C 1
ATOM 767 O O . ASP A 1 93 ? -16.902 -12.698 18.900 1.00 97.75 93 ASP A O 1
ATOM 771 N N . ASN A 1 94 ? -15.254 -11.386 18.128 1.00 96.56 94 ASN A N 1
ATOM 772 C CA . ASN A 1 94 ? -14.317 -11.691 19.214 1.00 96.56 94 ASN A CA 1
ATOM 773 C C . ASN A 1 94 ? -14.555 -10.874 20.492 1.00 96.56 94 ASN A C 1
ATOM 775 O O . ASN A 1 94 ? -14.289 -11.354 21.597 1.00 96.56 94 ASN A O 1
ATOM 779 N N . TYR A 1 95 ? -15.028 -9.631 20.366 1.00 94.94 95 TYR A N 1
ATOM 780 C CA . TYR A 1 95 ? -15.075 -8.685 21.485 1.00 94.94 95 TYR A CA 1
ATOM 781 C C . TYR A 1 95 ? -16.447 -8.052 21.722 1.00 94.94 95 TYR A C 1
ATOM 783 O O . TYR A 1 95 ? -16.599 -7.313 22.707 1.00 94.94 95 TYR A O 1
ATOM 791 N N . ASN A 1 96 ? -17.436 -8.330 20.866 1.00 95.38 96 ASN A N 1
ATOM 792 C CA . ASN A 1 96 ? -18.750 -7.688 20.852 1.00 95.38 96 ASN A CA 1
ATOM 793 C C . ASN A 1 96 ? -18.635 -6.153 20.839 1.00 95.38 96 ASN A C 1
ATOM 795 O O . ASN A 1 96 ? -19.267 -5.460 21.639 1.00 95.38 96 ASN A O 1
ATOM 799 N N . ILE A 1 97 ? -17.749 -5.630 19.985 1.00 95.62 97 ILE A N 1
ATOM 800 C CA . ILE A 1 97 ? -17.594 -4.194 19.725 1.00 95.62 97 ILE A CA 1
ATOM 801 C C . ILE A 1 97 ? -18.071 -3.919 18.310 1.00 95.62 97 ILE A C 1
ATOM 803 O O . ILE A 1 97 ? -17.592 -4.531 17.362 1.00 95.62 97 ILE A O 1
ATOM 807 N N . GLN A 1 98 ? -18.999 -2.981 18.168 1.00 97.62 98 GLN A N 1
ATOM 808 C CA . GLN A 1 98 ? -19.403 -2.489 16.860 1.00 97.62 98 GLN A CA 1
ATOM 809 C C . GLN A 1 98 ? -18.384 -1.458 16.397 1.00 97.62 98 GLN A C 1
ATOM 811 O O . GLN A 1 98 ? -18.153 -0.471 17.096 1.00 97.62 98 GLN A O 1
ATOM 816 N N . ILE A 1 99 ? -17.778 -1.689 15.236 1.00 98.00 99 ILE A N 1
ATOM 817 C CA . ILE A 1 99 ? -16.822 -0.768 14.627 1.00 98.00 99 ILE A CA 1
ATOM 818 C C . ILE A 1 99 ? -17.338 -0.387 13.242 1.00 98.00 99 ILE A C 1
ATOM 820 O O . ILE A 1 99 ? -17.726 -1.249 12.457 1.00 98.00 99 ILE A O 1
ATOM 824 N N . ASN A 1 100 ? -17.352 0.910 12.957 1.00 97.88 100 ASN A N 1
ATOM 825 C CA . ASN A 1 100 ? -17.543 1.452 11.622 1.00 97.88 100 ASN A CA 1
ATOM 826 C C . ASN A 1 100 ? -16.289 2.247 11.271 1.00 97.88 100 ASN A C 1
ATOM 828 O O . ASN A 1 100 ? -15.912 3.171 11.993 1.00 97.88 100 ASN A O 1
ATOM 832 N N . SER A 1 101 ? -15.617 1.853 10.199 1.00 98.19 101 SER A N 1
ATOM 833 C CA . SER A 1 101 ? -14.385 2.490 9.765 1.00 98.19 101 SER A CA 1
ATOM 834 C C . SER A 1 101 ? -14.340 2.611 8.250 1.00 98.19 101 SER A C 1
ATOM 836 O O . SER A 1 101 ? -14.861 1.756 7.537 1.00 98.19 101 SER A O 1
ATOM 838 N N . SER A 1 102 ? -13.759 3.708 7.765 1.00 98.44 102 SER A N 1
ATOM 839 C CA . SER A 1 102 ? -13.617 3.961 6.330 1.00 98.44 102 SER A CA 1
ATOM 840 C C . SER A 1 102 ? -12.466 4.912 6.030 1.00 98.44 102 SER A C 1
ATOM 842 O O . SER A 1 102 ? -12.184 5.845 6.792 1.00 98.44 102 SER A O 1
ATOM 844 N N . LEU A 1 103 ? -11.813 4.702 4.892 1.00 98.50 103 LEU A N 1
ATOM 845 C CA . LEU A 1 103 ? -10.773 5.589 4.403 1.00 98.50 103 LEU A CA 1
ATOM 846 C C . LEU A 1 103 ? -11.386 6.897 3.891 1.00 98.50 103 LEU A C 1
ATOM 848 O O . LEU A 1 103 ? -12.265 6.904 3.030 1.00 98.50 103 LEU A O 1
ATOM 852 N N . ILE A 1 104 ? -10.894 8.024 4.385 1.00 98.06 104 ILE A N 1
ATOM 853 C CA . ILE A 1 104 ? -11.391 9.360 4.041 1.00 98.06 104 ILE A CA 1
ATOM 854 C C . ILE A 1 104 ? -10.480 10.047 3.028 1.00 98.06 104 ILE A C 1
ATOM 856 O O . ILE A 1 104 ? -10.965 10.728 2.125 1.00 98.06 104 ILE A O 1
ATOM 860 N N . ALA A 1 105 ? -9.162 9.897 3.171 1.00 97.81 105 ALA A N 1
ATOM 861 C CA . ALA A 1 105 ? -8.212 10.565 2.292 1.00 97.81 105 ALA A CA 1
ATOM 862 C C . ALA A 1 105 ? -6.877 9.828 2.177 1.00 97.81 105 ALA A C 1
ATOM 864 O O . ALA A 1 105 ? -6.422 9.181 3.119 1.00 97.81 105 ALA A O 1
ATOM 865 N N . ILE A 1 106 ? -6.242 10.024 1.019 1.00 98.00 106 ILE A N 1
ATOM 866 C CA . ILE A 1 106 ? -4.859 9.644 0.728 1.00 98.00 106 ILE A CA 1
ATOM 867 C C . ILE A 1 106 ? -4.122 10.901 0.260 1.00 98.00 106 ILE A C 1
ATOM 869 O O . ILE A 1 106 ? -4.509 11.547 -0.727 1.00 98.00 106 ILE A O 1
ATOM 873 N N . GLU A 1 107 ? -3.065 11.252 0.980 1.00 96.69 107 GLU A N 1
ATOM 874 C CA . GLU A 1 107 ? -2.255 12.452 0.791 1.00 96.69 107 GLU A CA 1
ATOM 875 C C . GLU A 1 107 ? -0.789 12.074 0.548 1.00 96.69 107 GLU A C 1
ATOM 877 O O . GLU A 1 107 ? -0.289 11.073 1.059 1.00 96.69 107 GLU A O 1
ATOM 882 N N . ASN A 1 108 ? -0.082 12.896 -0.227 1.00 93.44 108 ASN A N 1
ATOM 883 C CA . ASN A 1 108 ? 1.365 12.751 -0.371 1.00 93.44 108 ASN A CA 1
ATOM 884 C C . ASN A 1 108 ? 2.050 13.253 0.903 1.00 93.44 108 ASN A C 1
ATOM 886 O O . ASN A 1 108 ? 1.640 14.274 1.464 1.00 93.44 108 ASN A O 1
ATOM 890 N N . THR A 1 109 ? 3.116 12.581 1.330 1.00 93.94 109 THR A N 1
ATOM 891 C CA . THR A 1 109 ? 3.991 13.101 2.386 1.00 93.94 109 THR A CA 1
ATOM 892 C C . THR A 1 109 ? 5.179 13.852 1.777 1.00 93.94 109 THR A C 1
ATOM 894 O O . THR A 1 109 ? 5.313 13.980 0.558 1.00 93.94 109 THR A O 1
ATOM 897 N N . THR A 1 110 ? 6.056 14.384 2.630 1.00 90.44 110 THR A N 1
ATOM 898 C CA . THR A 1 110 ? 7.357 14.914 2.199 1.00 90.44 110 THR A CA 1
ATOM 899 C C . THR A 1 110 ? 8.359 13.810 1.852 1.00 90.44 110 THR A C 1
ATOM 901 O O . THR A 1 110 ? 9.341 14.085 1.165 1.00 90.44 110 THR A O 1
ATOM 904 N N . ASN A 1 111 ? 8.136 12.577 2.319 1.00 88.56 111 ASN A N 1
ATOM 905 C CA . ASN A 1 111 ? 8.933 11.412 1.966 1.00 88.56 111 ASN A CA 1
ATOM 906 C C . ASN A 1 111 ? 8.379 10.811 0.660 1.00 88.56 111 ASN A C 1
ATOM 908 O O . ASN A 1 111 ? 7.245 10.339 0.650 1.00 88.56 111 ASN A O 1
ATOM 912 N N . PRO A 1 112 ? 9.155 10.761 -0.438 1.00 85.56 112 PRO A N 1
ATOM 913 C CA . PRO A 1 112 ? 8.670 10.208 -1.705 1.00 85.56 112 PRO A CA 1
ATOM 914 C C . PRO A 1 112 ? 8.349 8.708 -1.636 1.00 85.56 112 PRO A C 1
ATOM 916 O O . PRO A 1 112 ? 7.703 8.186 -2.539 1.00 85.56 112 PRO A O 1
ATOM 919 N N . PHE A 1 113 ? 8.784 8.023 -0.574 1.00 89.25 113 PHE A N 1
ATOM 920 C CA . PHE A 1 113 ? 8.502 6.612 -0.333 1.00 89.25 113 PHE A CA 1
ATOM 921 C C . PHE A 1 113 ? 7.314 6.379 0.603 1.00 89.25 113 PHE A C 1
ATOM 923 O O . PHE A 1 113 ? 7.164 5.258 1.076 1.00 89.25 113 PHE A O 1
ATOM 930 N N . SER A 1 114 ? 6.503 7.394 0.922 1.00 94.00 114 SER A N 1
ATOM 931 C CA . SER A 1 114 ? 5.367 7.200 1.824 1.00 94.00 114 SER A CA 1
ATOM 932 C C . SER A 1 114 ? 4.136 8.025 1.477 1.00 94.00 114 SER A C 1
ATOM 934 O O . SER A 1 114 ? 4.209 9.119 0.910 1.00 94.00 114 SER A O 1
ATOM 936 N N . TYR A 1 115 ? 2.986 7.493 1.875 1.00 96.25 115 TYR A N 1
ATOM 937 C CA . TYR A 1 115 ? 1.683 8.126 1.733 1.00 96.25 115 TYR A CA 1
ATOM 938 C C . TYR A 1 115 ? 1.036 8.289 3.101 1.00 96.25 115 TYR A C 1
ATOM 940 O O . TYR A 1 115 ? 1.225 7.464 3.992 1.00 96.25 115 TYR A O 1
ATOM 948 N N . LYS A 1 116 ? 0.256 9.357 3.257 1.00 98.12 116 LYS A N 1
ATOM 949 C CA . LYS A 1 116 ? -0.539 9.603 4.453 1.00 98.12 116 LYS A CA 1
ATOM 950 C C . LYS A 1 116 ? -1.975 9.189 4.209 1.00 98.12 116 LYS A C 1
ATOM 952 O O . LYS A 1 116 ? -2.659 9.781 3.371 1.00 98.12 116 LYS A O 1
ATOM 957 N N . PHE A 1 117 ? -2.431 8.223 4.983 1.00 98.50 117 PHE A N 1
ATOM 958 C CA . PHE A 1 117 ? -3.806 7.762 4.999 1.00 98.50 117 PHE A CA 1
ATOM 959 C C . PHE A 1 117 ? -4.546 8.402 6.172 1.00 98.50 117 PHE A C 1
ATOM 961 O O . PHE A 1 117 ? -3.977 8.666 7.236 1.00 98.50 117 PHE A O 1
ATOM 968 N N . LYS A 1 118 ? -5.823 8.719 5.951 1.00 98.50 118 LYS A N 1
ATOM 969 C CA . LYS A 1 118 ? -6.735 9.218 6.982 1.00 98.50 118 LYS A CA 1
ATOM 970 C C . LYS A 1 118 ? -7.958 8.329 7.017 1.00 98.50 118 LYS A C 1
ATOM 972 O O . LYS A 1 118 ? -8.763 8.376 6.091 1.00 98.50 118 LYS A O 1
ATOM 977 N N . THR A 1 119 ? -8.115 7.591 8.102 1.00 98.62 119 THR A N 1
ATOM 978 C CA . THR A 1 119 ? -9.178 6.604 8.283 1.00 98.62 119 THR A CA 1
ATOM 979 C C . THR A 1 119 ? -10.084 7.058 9.418 1.00 98.62 119 THR A C 1
ATOM 981 O O . THR A 1 119 ? -9.630 7.297 10.537 1.00 98.62 119 THR A O 1
ATOM 984 N N . HIS A 1 120 ? -11.370 7.242 9.134 1.00 98.50 120 HIS A N 1
ATOM 985 C CA . HIS A 1 120 ? -12.370 7.486 10.169 1.00 98.50 120 HIS A CA 1
ATOM 986 C C . HIS A 1 120 ? -12.664 6.174 10.889 1.00 98.50 120 HIS A C 1
ATOM 988 O O . HIS A 1 120 ? -12.773 5.131 10.247 1.00 98.50 120 HIS A O 1
ATOM 994 N N . VAL A 1 121 ? -12.747 6.225 12.216 1.00 98.50 121 VAL A N 1
ATOM 995 C CA . VAL A 1 121 ? -13.027 5.075 13.073 1.00 98.50 121 VAL A CA 1
ATOM 996 C C . VAL A 1 121 ? -14.030 5.493 14.135 1.00 98.50 121 VAL A C 1
ATOM 998 O O . VAL A 1 121 ? -13.772 6.408 14.918 1.00 98.50 121 VAL A O 1
ATOM 1001 N N . PHE A 1 122 ? -15.143 4.774 14.189 1.00 98.12 122 PHE A N 1
ATOM 1002 C CA . PHE A 1 122 ? -16.143 4.837 15.242 1.00 98.12 122 PHE A CA 1
ATOM 1003 C C . PHE A 1 122 ? -16.291 3.455 15.883 1.00 98.12 122 PHE A C 1
ATOM 1005 O O . PHE A 1 122 ? -16.511 2.473 15.179 1.00 98.12 122 PHE A O 1
ATOM 1012 N N . CYS A 1 123 ? -16.198 3.379 17.210 1.00 97.50 123 CYS A N 1
ATOM 1013 C CA . CYS A 1 123 ? -16.339 2.149 17.987 1.00 97.50 123 CYS A CA 1
ATOM 1014 C C . CYS A 1 123 ? -17.407 2.318 19.071 1.00 97.50 123 CYS A C 1
ATOM 1016 O O . CYS A 1 123 ? -17.440 3.349 19.744 1.00 97.50 123 CYS A O 1
ATOM 1018 N N . MET A 1 124 ? -18.213 1.284 19.312 1.00 96.00 124 MET A N 1
ATOM 1019 C CA . MET A 1 124 ? -19.245 1.279 20.349 1.00 96.00 124 MET A CA 1
ATOM 1020 C C . MET A 1 124 ? -19.355 -0.083 21.046 1.00 96.00 124 MET A C 1
ATOM 1022 O O . MET A 1 124 ? -19.373 -1.132 20.396 1.00 96.00 124 MET A O 1
ATOM 1026 N N . LYS A 1 125 ? -19.450 -0.068 22.381 1.00 94.06 125 LYS A N 1
ATOM 1027 C CA . LYS A 1 125 ? -19.705 -1.248 23.219 1.00 94.06 125 LYS A CA 1
ATOM 1028 C C . LYS A 1 125 ? -20.560 -0.864 24.427 1.00 94.06 125 LYS A C 1
ATOM 1030 O O . LYS A 1 125 ? -20.045 -0.306 25.394 1.00 94.06 125 LYS A O 1
ATOM 1035 N N . GLY A 1 126 ? -21.849 -1.203 24.400 1.00 90.06 126 GLY A N 1
ATOM 1036 C CA . GLY A 1 126 ? -22.788 -0.732 25.425 1.00 90.06 126 GLY A CA 1
ATOM 1037 C C . GLY A 1 126 ? -22.816 0.797 25.445 1.00 90.06 126 GLY A C 1
ATOM 1038 O O . GLY A 1 126 ? -22.980 1.407 24.393 1.00 90.06 126 GLY A O 1
ATOM 1039 N N . ASP A 1 127 ? -22.577 1.397 26.611 1.00 89.44 127 ASP A N 1
ATOM 1040 C CA . ASP A 1 127 ? -22.552 2.858 26.784 1.00 89.44 127 ASP A CA 1
ATOM 1041 C C . ASP A 1 127 ? -21.192 3.499 26.439 1.00 89.44 127 ASP A C 1
ATOM 1043 O O . ASP A 1 127 ? -21.061 4.724 26.412 1.00 89.44 127 ASP A O 1
ATOM 1047 N N . TYR A 1 128 ? -20.161 2.692 26.162 1.00 91.88 128 TYR A N 1
ATOM 1048 C CA . TYR A 1 128 ? -18.846 3.194 25.770 1.00 91.88 128 TYR A CA 1
ATOM 1049 C C . TYR A 1 128 ? -18.797 3.459 24.267 1.00 91.88 128 TYR A C 1
ATOM 1051 O O . TYR A 1 128 ? -19.126 2.584 23.461 1.00 91.88 128 TYR A O 1
ATOM 1059 N N . SER A 1 129 ? -18.325 4.645 23.886 1.00 94.00 129 SER A N 1
ATOM 1060 C CA . SER A 1 129 ? -18.096 5.018 22.490 1.00 94.00 129 SER A CA 1
ATOM 1061 C C . SER A 1 129 ? -16.751 5.715 22.304 1.00 94.00 129 SER A C 1
ATOM 1063 O O . SER A 1 129 ? -16.192 6.308 23.229 1.00 94.00 129 SER A O 1
ATOM 1065 N N . PHE A 1 130 ? -16.208 5.605 21.097 1.00 95.19 130 PHE A N 1
ATOM 1066 C CA . PHE A 1 130 ? -14.977 6.259 20.678 1.00 95.19 130 PHE A CA 1
ATOM 1067 C C . PHE A 1 130 ? -15.095 6.652 19.210 1.00 95.19 130 PHE A C 1
ATOM 1069 O O . PHE A 1 130 ? -15.522 5.842 18.393 1.00 95.19 130 PHE A O 1
ATOM 1076 N N . GLU A 1 131 ? -14.675 7.866 18.870 1.00 97.19 131 GLU A N 1
ATOM 1077 C CA . GLU A 1 131 ? -14.642 8.338 17.490 1.00 97.19 131 GLU A CA 1
ATOM 1078 C C . GLU A 1 131 ? -13.373 9.145 17.233 1.00 97.19 131 GLU A C 1
ATOM 1080 O O . GLU A 1 131 ? -13.003 10.022 18.022 1.00 97.19 131 GLU A O 1
ATOM 1085 N N . ARG A 1 132 ? -12.681 8.845 16.131 1.00 96.75 132 ARG A N 1
ATOM 1086 C CA . ARG A 1 132 ? -11.475 9.568 15.728 1.00 96.75 132 ARG A CA 1
ATOM 1087 C C . ARG A 1 132 ? -11.172 9.377 14.244 1.00 96.75 132 ARG A C 1
ATOM 1089 O O . ARG A 1 132 ? -11.457 8.337 13.665 1.00 96.75 132 ARG A O 1
ATOM 1096 N N . ILE A 1 133 ? -10.492 10.362 13.657 1.00 97.81 133 ILE A N 1
ATOM 1097 C CA . ILE A 1 133 ? -9.738 10.183 12.412 1.00 97.81 133 ILE A CA 1
ATOM 1098 C C . ILE A 1 133 ? -8.315 9.742 12.765 1.00 97.81 133 ILE A C 1
ATOM 1100 O O . ILE A 1 133 ? -7.550 10.502 13.364 1.00 97.81 133 ILE A O 1
ATOM 1104 N N . VAL A 1 134 ? -7.974 8.507 12.419 1.00 97.19 134 VAL A N 1
ATOM 1105 C CA . VAL A 1 134 ? -6.625 7.954 12.535 1.00 97.19 134 VAL A CA 1
ATOM 1106 C C . VAL A 1 134 ? -5.821 8.409 11.323 1.00 97.19 134 VAL A C 1
ATOM 1108 O O . VAL A 1 134 ? -6.291 8.299 10.195 1.00 97.19 134 VAL A O 1
ATOM 1111 N N . SER A 1 135 ? -4.629 8.956 11.561 1.00 97.44 135 SER A N 1
ATOM 1112 C CA . SER A 1 135 ? -3.688 9.326 10.505 1.00 97.44 135 SER A CA 1
ATOM 1113 C C . SER A 1 135 ? -2.458 8.438 10.604 1.00 97.44 135 SER A C 1
ATOM 1115 O O . SER A 1 135 ? -1.854 8.348 11.675 1.00 97.44 135 SER A O 1
ATOM 1117 N N . SER A 1 136 ? -2.087 7.833 9.487 1.00 97.06 136 SER A N 1
ATOM 1118 C CA . SER A 1 136 ? -0.988 6.877 9.367 1.00 97.06 136 SER A CA 1
ATOM 1119 C C . SER A 1 136 ? -0.134 7.232 8.159 1.00 97.06 136 SER A C 1
ATOM 1121 O O . SER A 1 136 ? -0.653 7.491 7.074 1.00 97.06 136 SER A O 1
ATOM 1123 N N . ASP A 1 137 ? 1.180 7.265 8.362 1.00 96.75 137 ASP A N 1
ATOM 1124 C CA . ASP A 1 137 ? 2.151 7.382 7.279 1.00 96.75 137 ASP A CA 1
ATOM 1125 C C . ASP A 1 137 ? 2.631 5.961 6.955 1.00 96.75 137 ASP A C 1
ATOM 1127 O O . ASP A 1 137 ? 3.194 5.288 7.820 1.00 96.75 137 ASP A O 1
ATOM 1131 N N . VAL A 1 138 ? 2.364 5.496 5.735 1.00 96.88 138 VAL A N 1
ATOM 1132 C CA . VAL A 1 138 ? 2.663 4.130 5.286 1.00 96.88 138 VAL A CA 1
ATOM 1133 C C . VAL A 1 138 ? 3.661 4.183 4.141 1.00 96.88 138 VAL A C 1
ATOM 1135 O O . VAL A 1 138 ? 3.450 4.878 3.142 1.00 96.88 138 VAL A O 1
ATOM 1138 N N . ASP A 1 139 ? 4.764 3.460 4.309 1.00 93.56 139 ASP A N 1
ATOM 1139 C CA . ASP A 1 139 ? 5.853 3.408 3.344 1.00 93.56 139 ASP A CA 1
ATOM 1140 C C . ASP A 1 139 ? 5.567 2.394 2.224 1.00 93.56 139 ASP A C 1
ATOM 1142 O O . ASP A 1 139 ? 4.994 1.335 2.464 1.00 93.56 139 ASP A O 1
ATOM 1146 N N . CYS A 1 140 ? 6.045 2.672 1.010 1.00 91.81 140 CYS A N 1
ATOM 1147 C CA . CYS A 1 140 ? 6.094 1.707 -0.094 1.00 91.81 140 CYS A CA 1
ATOM 1148 C C . CYS A 1 140 ? 7.407 0.900 -0.132 1.00 91.81 140 CYS A C 1
ATOM 1150 O O . CYS A 1 140 ? 7.688 0.187 -1.096 1.00 91.81 140 CYS A O 1
ATOM 1152 N N . ILE A 1 141 ? 8.242 1.024 0.905 1.00 90.69 141 ILE A N 1
ATOM 1153 C CA . ILE A 1 141 ? 9.480 0.253 1.042 1.00 90.69 141 ILE A CA 1
ATOM 1154 C C . ILE A 1 141 ? 9.140 -1.231 1.192 1.00 90.69 141 ILE A C 1
ATOM 1156 O O . ILE A 1 141 ? 8.232 -1.598 1.924 1.00 90.69 141 ILE A O 1
ATOM 1160 N N . ASN A 1 142 ? 9.923 -2.086 0.537 1.00 90.69 142 ASN A N 1
ATOM 1161 C CA . ASN A 1 142 ? 9.723 -3.531 0.422 1.00 90.69 142 ASN A CA 1
ATOM 1162 C C . ASN A 1 142 ? 8.556 -3.974 -0.472 1.00 90.69 142 ASN A C 1
ATOM 1164 O O . ASN A 1 142 ? 8.381 -5.178 -0.650 1.00 90.69 142 ASN A O 1
ATOM 1168 N N . LEU A 1 143 ? 7.836 -3.047 -1.109 1.00 93.19 143 LEU A N 1
ATOM 1169 C CA . LEU A 1 143 ? 6.870 -3.389 -2.151 1.00 93.19 143 LEU A CA 1
ATOM 1170 C C . LEU A 1 143 ? 7.566 -3.627 -3.494 1.00 93.19 143 LEU A C 1
ATOM 1172 O O . LEU A 1 143 ? 8.674 -3.137 -3.741 1.00 93.19 143 LEU A O 1
ATOM 1176 N N . LYS A 1 144 ? 6.910 -4.377 -4.381 1.00 92.06 144 LYS A N 1
ATOM 1177 C CA . LYS A 1 144 ? 7.364 -4.536 -5.766 1.00 92.06 144 LYS A CA 1
ATOM 1178 C C . LYS A 1 144 ? 7.121 -3.238 -6.531 1.00 92.06 144 LYS A C 1
ATOM 1180 O O . LYS A 1 144 ? 6.057 -2.640 -6.423 1.00 92.06 144 LYS A O 1
ATOM 1185 N N . ASP A 1 145 ? 8.094 -2.817 -7.328 1.00 91.00 145 ASP A N 1
ATOM 1186 C CA . ASP A 1 145 ? 7.988 -1.635 -8.175 1.00 91.00 145 ASP A CA 1
ATOM 1187 C C . ASP A 1 145 ? 7.290 -1.975 -9.502 1.00 91.00 145 ASP A C 1
ATOM 1189 O O . ASP A 1 145 ? 7.880 -2.671 -10.335 1.00 91.00 145 ASP A O 1
ATOM 1193 N N . PRO A 1 146 ? 6.068 -1.476 -9.761 1.00 91.81 146 PRO A N 1
ATOM 1194 C CA . PRO A 1 146 ? 5.373 -1.726 -11.017 1.00 91.81 146 PRO A CA 1
ATOM 1195 C C . PRO A 1 146 ? 5.854 -0.836 -12.178 1.00 91.81 146 PRO A C 1
ATOM 1197 O O . PRO A 1 146 ? 5.487 -1.084 -13.331 1.00 91.81 146 PRO A O 1
ATOM 1200 N N . VAL A 1 147 ? 6.643 0.213 -11.916 1.00 90.69 147 VAL A N 1
ATOM 1201 C CA . VAL A 1 147 ? 6.953 1.278 -12.885 1.00 90.69 147 VAL A CA 1
ATOM 1202 C C . VAL A 1 147 ? 7.630 0.746 -14.157 1.00 90.69 147 VAL A C 1
ATOM 1204 O O . VAL A 1 147 ? 7.148 1.082 -15.248 1.00 90.69 147 VAL A O 1
ATOM 1207 N N . PRO A 1 148 ? 8.665 -0.119 -14.095 1.00 91.94 148 PRO A N 1
ATOM 1208 C CA . PRO A 1 148 ? 9.278 -0.697 -15.290 1.00 91.94 148 PRO A CA 1
ATOM 1209 C C . PRO A 1 148 ? 8.280 -1.400 -16.212 1.00 91.94 148 PRO A C 1
ATOM 1211 O O . PRO A 1 148 ? 8.311 -1.195 -17.426 1.00 91.94 148 PRO A O 1
ATOM 1214 N N . LEU A 1 149 ? 7.349 -2.178 -15.651 1.00 92.12 149 LEU A N 1
ATOM 1215 C CA . LEU A 1 149 ? 6.339 -2.896 -16.433 1.00 92.12 149 LEU A CA 1
ATOM 1216 C C . LEU A 1 149 ? 5.329 -1.955 -17.082 1.00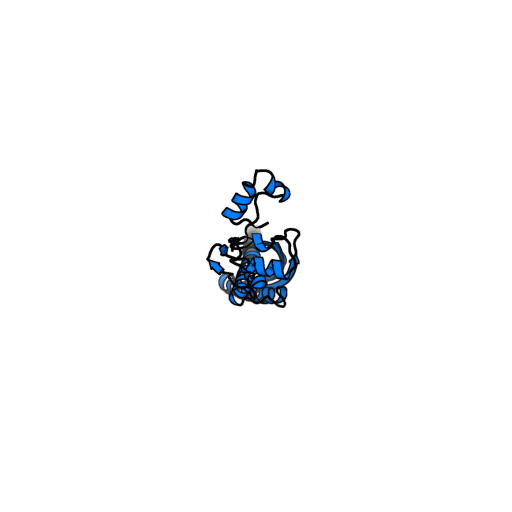 92.12 149 LEU A C 1
ATOM 1218 O O . LEU A 1 149 ? 4.853 -2.251 -18.173 1.00 92.12 149 LEU A O 1
ATOM 1222 N N . LEU A 1 150 ? 5.014 -0.825 -16.449 1.00 91.81 150 LEU A N 1
ATOM 1223 C CA . LEU A 1 150 ? 4.072 0.152 -16.989 1.00 91.81 150 LEU A CA 1
ATOM 1224 C C . LEU A 1 150 ? 4.654 0.965 -18.143 1.00 91.81 150 LEU A C 1
ATOM 1226 O O . LEU A 1 150 ? 3.998 1.128 -19.175 1.00 91.81 150 LEU A O 1
ATOM 1230 N N . TYR A 1 151 ? 5.874 1.475 -17.977 1.00 91.12 151 TYR A N 1
ATOM 1231 C CA . TYR A 1 151 ? 6.495 2.364 -18.961 1.00 91.12 151 TYR A CA 1
ATOM 1232 C C . TYR A 1 151 ? 7.107 1.615 -20.141 1.00 91.12 151 TYR A C 1
ATOM 1234 O O . TYR A 1 151 ? 7.144 2.146 -21.253 1.00 91.12 151 TYR A O 1
ATOM 1242 N N . LEU A 1 152 ? 7.579 0.387 -19.919 1.00 92.62 152 LEU A N 1
ATOM 1243 C CA . LEU A 1 152 ? 8.313 -0.375 -20.927 1.00 92.62 152 LEU A CA 1
ATOM 1244 C C . LEU A 1 152 ? 7.475 -1.488 -21.570 1.00 92.62 152 LEU A C 1
ATOM 1246 O O . LEU A 1 152 ? 8.014 -2.245 -22.374 1.00 92.62 152 LEU A O 1
ATOM 1250 N N . LYS A 1 153 ? 6.167 -1.576 -21.278 1.00 85.88 153 LYS A N 1
ATOM 1251 C CA . LYS A 1 153 ? 5.262 -2.611 -21.822 1.00 85.88 153 LYS A CA 1
ATOM 1252 C C . LYS A 1 153 ? 5.291 -2.741 -23.351 1.00 85.88 153 LYS A C 1
ATOM 1254 O O . LYS A 1 153 ? 5.104 -3.838 -23.863 1.00 85.88 153 LYS A O 1
ATOM 1259 N N . ASP A 1 154 ? 5.537 -1.634 -24.056 1.00 88.06 154 ASP A N 1
ATOM 1260 C CA . ASP A 1 154 ? 5.547 -1.554 -25.524 1.00 88.06 154 ASP A CA 1
ATOM 1261 C C . ASP A 1 154 ? 6.972 -1.636 -26.115 1.00 88.06 154 ASP A C 1
ATOM 1263 O O . ASP A 1 154 ? 7.189 -1.324 -27.290 1.00 88.06 154 ASP A O 1
ATOM 1267 N N . CYS A 1 155 ? 7.970 -1.983 -25.297 1.00 89.25 155 CYS A N 1
ATOM 1268 C CA . CYS A 1 155 ? 9.364 -2.144 -25.707 1.00 89.25 155 CYS A CA 1
ATOM 1269 C C . CYS A 1 155 ? 9.804 -3.601 -25.505 1.00 89.25 155 CYS A C 1
ATOM 1271 O O . CYS A 1 155 ? 9.410 -4.263 -24.545 1.00 89.25 155 CYS A O 1
ATOM 1273 N N . TYR A 1 156 ? 10.623 -4.123 -26.417 1.00 88.38 156 TYR A N 1
ATOM 1274 C CA . TYR A 1 156 ? 11.011 -5.534 -26.387 1.00 88.38 156 TYR A CA 1
ATOM 1275 C C . TYR A 1 156 ? 12.188 -5.790 -25.432 1.00 88.38 156 TYR A C 1
ATOM 1277 O O . TYR A 1 156 ? 13.107 -4.979 -25.310 1.00 88.38 156 TYR A O 1
ATOM 1285 N N . GLY A 1 157 ? 12.192 -6.961 -24.790 1.00 90.62 157 GLY A N 1
ATOM 1286 C CA . GLY A 1 157 ? 13.328 -7.461 -24.009 1.00 90.62 157 GLY A CA 1
ATOM 1287 C C . GLY A 1 157 ? 13.242 -7.256 -22.496 1.00 90.62 157 GLY A C 1
ATOM 1288 O O . GLY A 1 157 ? 14.145 -7.711 -21.800 1.00 90.62 157 GLY A O 1
ATOM 1289 N N . LEU A 1 158 ? 12.175 -6.633 -21.976 1.00 94.06 158 LEU A N 1
ATOM 1290 C CA . LEU A 1 158 ? 11.941 -6.584 -20.531 1.00 94.06 158 LEU A CA 1
ATOM 1291 C C . LEU A 1 158 ? 11.581 -7.978 -19.998 1.00 94.06 158 LEU A C 1
ATOM 1293 O O . LEU A 1 158 ? 10.632 -8.611 -20.462 1.00 94.06 158 LEU A O 1
ATOM 1297 N N . SER A 1 159 ? 12.297 -8.412 -18.969 1.00 93.50 159 SER A N 1
ATOM 1298 C CA . SER A 1 159 ? 11.974 -9.586 -18.156 1.00 93.50 159 SER A CA 1
ATOM 1299 C C . SER A 1 159 ? 12.236 -9.285 -16.682 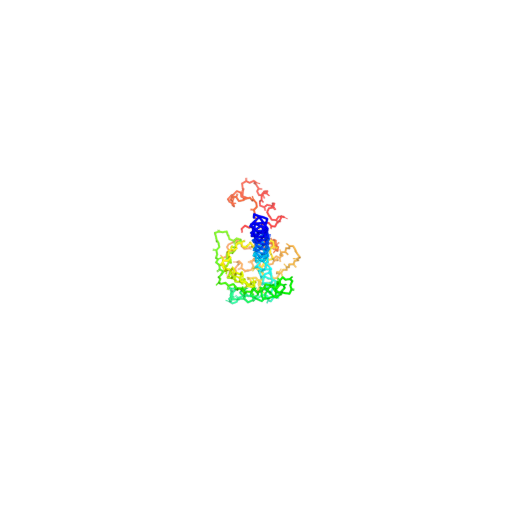1.00 93.50 159 SER A C 1
ATOM 1301 O O . SER A 1 159 ? 12.902 -8.303 -16.355 1.00 93.50 159 SER A O 1
ATOM 1303 N N . TYR A 1 160 ? 11.696 -10.098 -15.779 1.00 93.25 160 TYR A N 1
ATOM 1304 C CA . TYR A 1 160 ? 11.978 -9.986 -14.350 1.00 93.25 160 TYR A CA 1
ATOM 1305 C C . TYR A 1 160 ? 11.903 -11.350 -13.670 1.00 93.25 160 TYR A C 1
ATOM 1307 O O . TYR A 1 160 ? 11.288 -12.281 -14.189 1.00 93.25 160 TYR A O 1
ATOM 1315 N N . ASN A 1 161 ? 12.554 -11.453 -12.518 1.00 91.12 161 ASN A N 1
ATOM 1316 C CA . ASN A 1 161 ? 12.446 -12.571 -11.584 1.00 91.12 161 ASN A CA 1
ATOM 1317 C C . ASN A 1 161 ? 12.033 -12.035 -10.204 1.00 91.12 161 ASN A C 1
ATOM 1319 O O . ASN A 1 161 ? 11.736 -10.851 -10.071 1.00 91.12 161 ASN A O 1
ATOM 1323 N N . ASP A 1 162 ? 12.069 -12.873 -9.170 1.00 87.50 162 ASP A N 1
ATOM 1324 C CA . ASP A 1 162 ? 11.632 -12.512 -7.812 1.00 87.50 162 ASP A CA 1
ATOM 1325 C C . ASP A 1 162 ? 12.443 -11.376 -7.151 1.00 87.50 162 ASP A C 1
ATOM 1327 O O . ASP A 1 162 ? 12.052 -10.859 -6.108 1.00 87.50 162 ASP A O 1
ATOM 1331 N N . SER A 1 163 ? 13.575 -10.975 -7.735 1.00 86.25 163 SER A N 1
ATOM 1332 C CA . SER A 1 163 ? 14.508 -9.999 -7.158 1.00 86.25 163 SER A CA 1
ATOM 1333 C C . SER A 1 163 ? 14.828 -8.802 -8.051 1.00 86.25 163 SER A C 1
ATOM 1335 O O . SER A 1 163 ? 15.142 -7.729 -7.528 1.00 86.25 163 SER A O 1
ATOM 1337 N N . SER A 1 164 ? 14.774 -8.950 -9.377 1.00 90.31 164 SER A N 1
ATOM 1338 C CA . SER A 1 164 ? 15.258 -7.925 -10.302 1.00 90.31 164 SER A CA 1
ATOM 1339 C C . SER A 1 164 ? 14.536 -7.903 -11.644 1.00 90.31 164 SER A C 1
ATOM 1341 O O . SER A 1 164 ? 14.065 -8.922 -12.153 1.00 90.31 164 SER A O 1
ATOM 1343 N N . TYR A 1 165 ? 14.519 -6.711 -12.235 1.00 92.56 165 TYR A N 1
ATOM 1344 C CA . TYR A 1 165 ? 14.242 -6.473 -13.643 1.00 92.56 165 TYR A CA 1
ATOM 1345 C C . TYR A 1 165 ? 15.519 -6.616 -14.465 1.00 92.56 165 TYR A C 1
ATOM 1347 O O . TYR A 1 165 ? 16.564 -6.077 -14.096 1.00 92.56 165 TYR A O 1
ATOM 1355 N N . SER A 1 166 ? 15.404 -7.262 -15.623 1.00 93.81 166 SER A N 1
ATOM 1356 C CA . SER A 1 166 ? 16.388 -7.195 -16.697 1.00 93.81 166 SER A CA 1
ATOM 1357 C C . SER A 1 166 ? 15.784 -6.493 -17.900 1.00 93.81 166 SER A C 1
ATOM 1359 O O . SER A 1 166 ? 14.803 -6.958 -18.486 1.00 93.81 166 SER A O 1
ATOM 1361 N N . TYR A 1 167 ? 16.357 -5.345 -18.257 1.00 94.31 167 TYR A N 1
ATOM 1362 C CA . TYR A 1 167 ? 15.779 -4.476 -19.274 1.00 94.31 167 TYR A CA 1
ATOM 1363 C C . TYR A 1 167 ? 16.023 -4.981 -20.696 1.00 94.31 167 TYR A C 1
ATOM 1365 O O . TYR A 1 167 ? 15.245 -4.647 -21.591 1.00 94.31 167 TYR A O 1
ATOM 1373 N N . GLY A 1 168 ? 17.092 -5.741 -20.943 1.00 94.38 168 GLY A N 1
ATOM 1374 C CA . GLY A 1 168 ? 17.507 -6.061 -22.310 1.00 94.38 168 GLY A CA 1
ATOM 1375 C C . GLY A 1 168 ? 17.646 -4.773 -23.134 1.00 94.38 168 GLY A C 1
ATOM 1376 O O . GLY A 1 168 ? 18.399 -3.877 -22.759 1.00 94.38 168 GLY A O 1
ATOM 1377 N N . ASN A 1 169 ? 16.861 -4.628 -24.203 1.00 95.19 169 ASN A N 1
ATOM 1378 C CA . ASN A 1 169 ? 16.818 -3.393 -24.999 1.00 95.19 169 ASN A CA 1
ATOM 1379 C C . ASN A 1 169 ? 15.698 -2.420 -24.590 1.00 95.19 169 ASN A C 1
ATOM 1381 O O . ASN A 1 169 ? 15.689 -1.281 -25.052 1.00 95.19 169 ASN A O 1
ATOM 1385 N N . SER A 1 170 ? 14.770 -2.826 -23.719 1.00 96.12 170 SER A N 1
ATOM 1386 C CA . SER A 1 170 ? 13.500 -2.119 -23.503 1.00 96.12 170 SER A CA 1
ATOM 1387 C C . SER A 1 170 ? 13.676 -0.694 -22.964 1.00 96.12 170 SER A C 1
ATOM 1389 O O . SER A 1 170 ? 13.112 0.248 -23.520 1.00 96.12 170 SER A O 1
ATOM 1391 N N . LEU A 1 171 ? 14.514 -0.510 -21.937 1.00 95.06 171 LEU A N 1
ATOM 1392 C CA . LEU A 1 171 ? 14.820 0.808 -21.373 1.00 95.06 171 LEU A CA 1
ATOM 1393 C C . LEU A 1 171 ? 15.565 1.693 -22.381 1.00 95.06 171 LEU A C 1
ATOM 1395 O O . LEU A 1 171 ? 15.222 2.859 -22.552 1.00 95.06 171 LEU A O 1
ATOM 1399 N N . SER A 1 172 ? 16.544 1.130 -23.091 1.00 95.62 172 SER A N 1
ATOM 1400 C CA . SER A 1 172 ? 17.301 1.844 -24.124 1.00 95.62 172 SER A CA 1
ATOM 1401 C C . SER A 1 172 ? 16.389 2.345 -25.254 1.00 95.62 172 SER A C 1
ATOM 1403 O O . SER A 1 172 ? 16.477 3.501 -25.667 1.00 95.62 172 SER A O 1
ATOM 1405 N N . GLU A 1 173 ? 15.448 1.513 -25.710 1.00 95.62 173 GLU A N 1
ATOM 1406 C CA . GLU A 1 173 ? 14.453 1.885 -26.717 1.00 95.62 173 GLU A CA 1
ATOM 1407 C C . GLU A 1 173 ? 13.487 2.963 -26.227 1.00 95.62 173 GLU A C 1
ATOM 1409 O O . GLU A 1 173 ? 13.197 3.901 -26.974 1.00 95.62 173 GLU A O 1
ATOM 1414 N N . PHE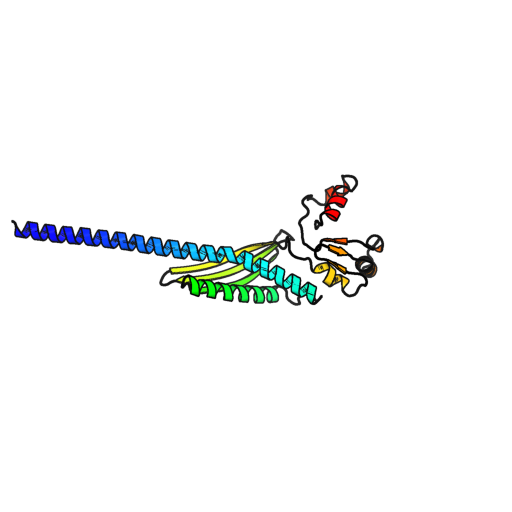 A 1 174 ? 12.994 2.845 -24.991 1.00 95.56 174 PHE A N 1
ATOM 1415 C CA . PHE A 1 174 ? 12.130 3.849 -24.376 1.00 95.56 174 PHE A CA 1
ATOM 1416 C C . PHE A 1 174 ? 12.833 5.207 -24.280 1.00 95.56 174 PHE A C 1
ATOM 1418 O O . PHE A 1 174 ? 12.284 6.214 -24.724 1.00 95.56 174 PHE A O 1
ATOM 1425 N N . LEU A 1 175 ? 14.071 5.230 -23.776 1.00 95.12 175 LEU A N 1
ATOM 1426 C CA . LEU A 1 175 ? 14.886 6.442 -23.661 1.00 95.12 175 LEU A CA 1
ATOM 1427 C C . LEU A 1 175 ? 15.185 7.059 -25.033 1.00 95.12 175 LEU A C 1
ATOM 1429 O O . LEU A 1 175 ? 15.058 8.272 -25.196 1.00 95.12 175 LEU A O 1
ATOM 1433 N N . ARG A 1 176 ? 15.482 6.232 -26.045 1.00 95.50 176 ARG A N 1
ATOM 1434 C CA . ARG A 1 176 ? 15.652 6.683 -27.435 1.00 95.50 176 ARG A CA 1
ATOM 1435 C C . ARG A 1 176 ? 14.387 7.347 -27.982 1.00 95.50 176 ARG A C 1
ATOM 1437 O O . ARG A 1 176 ? 14.484 8.397 -28.600 1.00 95.50 176 ARG A O 1
ATOM 1444 N N . LYS A 1 177 ? 13.202 6.765 -27.745 1.00 95.25 177 LYS A N 1
ATOM 1445 C CA . LYS A 1 177 ? 11.900 7.346 -28.148 1.00 95.25 177 LYS A CA 1
ATOM 1446 C C . LYS A 1 177 ? 11.582 8.666 -27.426 1.00 95.25 177 LYS A C 1
ATOM 1448 O O . LYS A 1 177 ? 10.673 9.375 -27.846 1.00 95.25 177 LYS A O 1
ATOM 1453 N N . LYS A 1 178 ? 12.278 8.964 -26.325 1.00 95.19 178 LYS A N 1
ATOM 1454 C CA . LYS A 1 178 ? 12.159 10.195 -25.530 1.00 95.19 178 LYS A CA 1
ATOM 1455 C C . LYS A 1 178 ? 13.313 11.177 -25.771 1.00 95.19 178 LYS A C 1
ATOM 1457 O O . LYS A 1 178 ? 13.464 12.110 -24.989 1.00 95.19 178 LYS A O 1
ATOM 1462 N N . ASP A 1 179 ? 14.123 10.953 -26.808 1.00 96.19 179 ASP A N 1
ATOM 1463 C CA . ASP A 1 179 ? 15.275 11.786 -27.176 1.00 96.19 179 ASP A CA 1
ATOM 1464 C C . ASP A 1 179 ? 16.301 11.975 -26.039 1.00 96.19 179 ASP A C 1
ATOM 1466 O O . ASP A 1 179 ? 17.001 12.985 -25.957 1.00 96.19 179 ASP A O 1
ATOM 1470 N N . VAL A 1 180 ? 16.426 10.980 -25.151 1.00 94.75 180 VAL A N 1
ATOM 1471 C CA . VAL A 1 180 ? 17.425 10.991 -24.076 1.00 94.75 180 VAL A CA 1
ATOM 1472 C C . VAL A 1 180 ? 18.788 10.577 -24.639 1.00 94.75 180 VAL A C 1
ATOM 1474 O O . VAL A 1 180 ? 18.947 9.493 -25.203 1.00 94.75 180 VAL A O 1
ATOM 1477 N N . GLY A 1 181 ? 19.796 11.438 -24.475 1.00 92.81 181 GLY A N 1
ATOM 1478 C CA . GLY A 1 181 ? 21.176 11.148 -24.873 1.00 92.81 181 GLY A CA 1
ATOM 1479 C C . GLY A 1 181 ? 21.767 9.940 -24.134 1.00 92.81 181 GLY A C 1
ATOM 1480 O O . GLY A 1 181 ? 21.349 9.606 -23.030 1.00 92.81 181 GLY A O 1
ATOM 1481 N N . ASN A 1 182 ? 22.763 9.282 -24.736 1.00 93.00 182 ASN A N 1
ATOM 1482 C CA . ASN A 1 182 ? 23.440 8.102 -24.171 1.00 93.00 182 ASN A CA 1
ATOM 1483 C C . ASN A 1 182 ? 22.508 6.917 -23.829 1.00 93.00 182 ASN A C 1
ATOM 1485 O O . ASN A 1 182 ? 22.872 6.053 -23.031 1.00 93.00 182 ASN A O 1
ATOM 1489 N N . TYR A 1 183 ? 21.328 6.829 -24.457 1.00 93.69 183 TYR A N 1
ATOM 1490 C CA . TYR A 1 183 ? 20.360 5.744 -24.241 1.00 93.69 183 TYR A CA 1
ATOM 1491 C C . TYR A 1 183 ? 20.962 4.338 -24.418 1.00 93.69 183 TYR A C 1
ATOM 1493 O O . TYR A 1 183 ? 20.512 3.382 -23.783 1.00 93.69 183 TYR A O 1
ATOM 1501 N N . SER A 1 184 ? 21.986 4.186 -25.263 1.00 93.56 184 SER A N 1
ATOM 1502 C CA . SER A 1 184 ? 22.655 2.907 -25.530 1.00 93.56 184 SER A CA 1
ATOM 1503 C C . SER A 1 184 ? 23.394 2.338 -24.314 1.00 93.56 184 SER A C 1
ATOM 1505 O O . SER A 1 184 ? 23.604 1.131 -24.252 1.00 93.56 184 SER A O 1
ATOM 1507 N N . TYR A 1 185 ? 23.734 3.158 -23.313 1.00 91.31 185 TYR A N 1
ATOM 1508 C CA . TYR A 1 185 ? 24.377 2.688 -22.077 1.00 91.31 185 TYR A CA 1
ATOM 1509 C C . TYR A 1 185 ? 23.449 1.850 -21.191 1.00 91.31 185 TYR A C 1
ATOM 1511 O O . TYR A 1 185 ? 23.919 1.164 -20.288 1.00 91.31 185 TYR A O 1
ATOM 1519 N N . TYR A 1 186 ? 22.142 1.876 -21.462 1.00 89.62 186 TYR A N 1
ATOM 1520 C CA . TYR A 1 186 ? 21.132 1.132 -20.711 1.00 89.62 186 TYR A CA 1
ATOM 1521 C C . TYR A 1 186 ? 20.788 -0.231 -21.331 1.00 89.62 186 TYR A C 1
ATOM 1523 O O . TYR A 1 186 ? 19.889 -0.917 -20.844 1.00 89.62 186 TYR A O 1
ATOM 1531 N N . ILE A 1 187 ? 21.488 -0.646 -22.394 1.00 93.38 187 ILE A N 1
ATOM 1532 C CA . ILE A 1 187 ? 21.350 -1.995 -22.956 1.00 93.38 187 ILE A CA 1
ATOM 1533 C C . ILE A 1 187 ? 21.807 -3.023 -21.912 1.00 93.38 187 ILE A C 1
ATOM 1535 O O . ILE A 1 187 ? 22.901 -2.920 -21.362 1.00 93.38 187 ILE A O 1
ATOM 1539 N N . ASN A 1 188 ? 20.964 -4.024 -21.654 1.00 91.75 188 ASN A N 1
ATOM 1540 C CA . ASN A 1 188 ? 21.140 -5.065 -20.634 1.00 91.75 188 ASN A CA 1
ATOM 1541 C C . ASN A 1 188 ? 21.307 -4.528 -19.202 1.00 91.75 188 ASN A C 1
ATOM 1543 O O . ASN A 1 188 ? 21.836 -5.227 -18.334 1.00 91.75 188 ASN A O 1
ATOM 1547 N N . ALA A 1 189 ? 20.855 -3.298 -18.938 1.00 89.94 189 ALA A N 1
ATOM 1548 C CA . ALA A 1 189 ? 20.774 -2.790 -17.579 1.00 89.94 189 ALA A CA 1
ATOM 1549 C C . ALA A 1 189 ? 19.818 -3.655 -16.740 1.00 89.94 189 ALA A C 1
ATOM 1551 O O . ALA A 1 189 ? 18.906 -4.300 -17.265 1.00 89.94 189 ALA A O 1
ATOM 1552 N N . ASN A 1 190 ? 20.003 -3.616 -15.423 1.00 88.88 190 ASN A N 1
ATOM 1553 C CA . ASN A 1 190 ? 19.123 -4.267 -14.461 1.00 88.88 190 ASN A CA 1
ATOM 1554 C C . ASN A 1 190 ? 18.762 -3.275 -13.357 1.00 88.88 190 ASN A C 1
ATOM 1556 O O . ASN A 1 190 ? 19.549 -2.374 -13.054 1.00 88.88 190 ASN A O 1
ATOM 1560 N N . SER A 1 191 ? 17.606 -3.469 -12.735 1.00 87.88 191 SER A N 1
ATOM 1561 C CA . SER A 1 191 ? 17.239 -2.787 -11.495 1.00 87.88 191 SER A CA 1
ATOM 1562 C C . SER A 1 191 ? 16.644 -3.784 -10.501 1.00 87.88 191 SER A C 1
ATOM 1564 O O . SER A 1 191 ? 16.162 -4.843 -10.912 1.00 87.88 191 SER A O 1
ATOM 1566 N N . PRO A 1 192 ? 16.671 -3.482 -9.197 1.00 89.62 192 PRO A N 1
ATOM 1567 C CA . PRO A 1 192 ? 15.854 -4.198 -8.218 1.00 89.62 192 PRO A CA 1
ATOM 1568 C C . PRO A 1 192 ? 14.379 -4.246 -8.631 1.00 89.62 192 PRO A C 1
ATOM 1570 O O . PRO A 1 192 ? 13.887 -3.326 -9.279 1.00 89.62 192 PRO A O 1
ATOM 1573 N N . LEU A 1 193 ? 13.691 -5.321 -8.241 1.00 90.69 193 LEU A N 1
ATOM 1574 C CA . LEU A 1 193 ? 12.230 -5.407 -8.286 1.00 90.69 193 LEU A CA 1
ATOM 1575 C C . LEU A 1 193 ? 11.597 -4.778 -7.037 1.00 90.69 193 LEU A C 1
ATOM 1577 O O . LEU A 1 193 ? 10.498 -4.245 -7.105 1.00 90.69 193 LEU A O 1
ATOM 1581 N N . ILE A 1 194 ? 12.274 -4.873 -5.893 1.00 91.38 194 ILE A N 1
ATOM 1582 C CA . ILE A 1 194 ? 11.757 -4.437 -4.595 1.00 91.38 194 ILE A CA 1
ATOM 1583 C C . ILE A 1 194 ? 12.252 -3.029 -4.279 1.00 91.38 194 ILE A C 1
ATOM 1585 O O . ILE A 1 194 ? 13.458 -2.773 -4.321 1.00 91.38 194 ILE A O 1
ATOM 1589 N N . ILE A 1 195 ? 11.336 -2.139 -3.905 1.00 89.56 195 ILE A N 1
ATOM 1590 C CA . ILE A 1 195 ? 11.640 -0.760 -3.531 1.00 89.56 195 ILE A CA 1
ATOM 1591 C C . ILE A 1 195 ? 12.452 -0.758 -2.235 1.00 89.56 195 ILE A C 1
ATOM 1593 O O . ILE A 1 195 ? 11.993 -1.198 -1.181 1.00 89.56 195 ILE A O 1
ATOM 1597 N N . ARG A 1 196 ? 13.679 -0.238 -2.299 1.00 86.88 196 ARG A N 1
ATOM 1598 C CA . ARG A 1 196 ? 14.581 -0.112 -1.147 1.00 86.88 196 ARG A CA 1
ATOM 1599 C C . ARG A 1 196 ? 15.197 1.269 -1.129 1.00 86.88 196 ARG A C 1
ATOM 1601 O O . ARG A 1 196 ? 15.834 1.659 -2.099 1.00 86.88 196 ARG A O 1
ATOM 1608 N N . LYS A 1 197 ? 15.082 1.984 -0.015 1.00 85.31 197 LYS A N 1
ATOM 1609 C CA . LYS A 1 197 ? 15.702 3.302 0.128 1.00 85.31 197 LYS A CA 1
ATOM 1610 C C . LYS A 1 197 ? 17.228 3.189 0.099 1.00 85.31 197 LYS A C 1
ATOM 1612 O O . LYS A 1 197 ? 17.796 2.373 0.825 1.00 85.31 197 LYS A O 1
ATOM 1617 N N . CYS A 1 198 ? 17.892 4.034 -0.689 1.00 83.25 198 CYS A N 1
ATOM 1618 C CA . CYS A 1 198 ? 19.344 4.144 -0.641 1.00 83.25 198 CYS A CA 1
ATOM 1619 C C . CYS A 1 198 ? 19.826 4.642 0.738 1.00 83.25 198 CYS A C 1
ATOM 1621 O O . CYS A 1 198 ? 19.393 5.707 1.187 1.00 83.25 198 CYS A O 1
ATOM 1623 N N . PRO A 1 199 ? 20.748 3.926 1.411 1.00 82.31 199 PRO A N 1
ATOM 1624 C CA . PRO A 1 199 ? 21.303 4.360 2.691 1.00 82.31 199 PRO A CA 1
ATOM 1625 C C . PRO A 1 199 ? 22.382 5.449 2.542 1.00 82.31 199 PRO A C 1
ATOM 1627 O O . PRO A 1 199 ? 22.853 5.973 3.547 1.00 82.31 199 PRO A O 1
ATOM 1630 N N . TYR A 1 200 ? 22.790 5.786 1.313 1.00 79.62 200 TYR A N 1
ATOM 1631 C CA . TYR A 1 200 ? 23.883 6.720 1.002 1.00 79.62 200 TYR A CA 1
ATOM 1632 C C . TYR A 1 200 ? 23.385 8.113 0.573 1.00 79.62 200 TYR A C 1
ATOM 1634 O O . TYR A 1 200 ? 23.935 8.736 -0.333 1.00 79.62 200 TYR A O 1
ATOM 1642 N N . ASP A 1 201 ? 22.321 8.602 1.203 1.00 72.31 201 ASP A N 1
ATOM 1643 C CA . ASP A 1 201 ? 21.761 9.940 0.978 1.00 72.31 201 ASP A CA 1
ATOM 1644 C C . ASP A 1 201 ? 22.694 11.027 1.578 1.00 72.31 201 ASP A C 1
ATOM 1646 O O . ASP A 1 201 ? 23.195 10.825 2.689 1.00 72.31 201 ASP A O 1
ATOM 1650 N N . PRO A 1 202 ? 22.976 12.179 0.919 1.00 75.75 202 PRO A N 1
ATOM 1651 C CA . PRO A 1 202 ? 22.464 12.674 -0.365 1.00 75.75 202 PRO A CA 1
ATOM 1652 C C . PRO A 1 202 ? 23.085 12.036 -1.614 1.00 75.75 202 PRO A C 1
ATOM 1654 O O . PRO A 1 202 ? 24.297 11.820 -1.681 1.00 75.75 202 PRO A O 1
ATOM 1657 N N . TYR A 1 203 ? 22.272 11.881 -2.673 1.00 71.19 203 TYR A N 1
ATOM 1658 C CA . TYR A 1 203 ? 22.677 11.281 -3.959 1.00 71.19 203 TYR A CA 1
ATOM 1659 C C . TYR A 1 203 ? 23.995 11.833 -4.534 1.00 71.19 203 TYR A C 1
ATOM 1661 O O . TYR A 1 203 ? 24.777 11.082 -5.116 1.00 71.19 203 TYR A O 1
ATOM 1669 N N . LYS A 1 204 ? 24.292 13.121 -4.307 1.00 78.31 204 LYS A N 1
ATOM 1670 C CA . LYS A 1 204 ? 25.493 13.814 -4.807 1.00 78.31 204 LYS A CA 1
ATOM 1671 C C . LYS A 1 204 ? 26.818 13.079 -4.541 1.00 78.31 204 LYS A C 1
ATOM 1673 O O . LYS A 1 204 ? 27.736 13.236 -5.331 1.00 78.31 204 LYS A O 1
ATOM 1678 N N . HIS A 1 205 ? 26.903 12.259 -3.491 1.00 78.56 205 HIS A N 1
ATOM 1679 C CA . HIS A 1 205 ? 28.134 11.555 -3.114 1.00 78.56 205 HIS A CA 1
ATOM 1680 C C . HIS A 1 205 ? 28.364 10.216 -3.831 1.00 78.56 205 HIS A C 1
ATOM 1682 O O . HIS A 1 205 ? 29.418 9.602 -3.674 1.00 78.56 205 HIS A O 1
ATOM 1688 N N . HIS A 1 206 ? 27.421 9.744 -4.653 1.00 77.69 206 HIS A N 1
ATOM 1689 C CA . HIS A 1 206 ? 27.540 8.431 -5.301 1.00 77.69 206 HIS A CA 1
ATOM 1690 C C . HIS A 1 206 ? 28.643 8.363 -6.370 1.00 77.69 206 HIS A C 1
ATOM 1692 O O . HIS A 1 206 ? 29.075 7.264 -6.731 1.00 77.69 206 HIS A O 1
ATOM 1698 N N . GLY A 1 207 ? 29.109 9.518 -6.859 1.00 73.50 207 GLY A N 1
ATOM 1699 C CA . GLY A 1 207 ? 30.238 9.636 -7.784 1.00 73.50 207 GLY A CA 1
ATOM 1700 C C . GLY A 1 207 ? 31.608 9.767 -7.107 1.00 73.50 207 GLY A C 1
ATOM 1701 O O . GLY A 1 207 ? 32.618 9.563 -7.776 1.00 73.50 207 GLY A O 1
ATOM 1702 N N . ASP A 1 208 ? 31.654 10.055 -5.802 1.00 81.56 208 ASP A N 1
ATOM 1703 C CA . ASP A 1 208 ? 32.878 10.519 -5.129 1.00 81.56 208 ASP A CA 1
ATOM 1704 C C . ASP A 1 208 ? 33.872 9.378 -4.818 1.00 81.56 208 ASP A C 1
ATOM 1706 O O . ASP A 1 208 ? 35.082 9.589 -4.821 1.00 81.56 208 ASP A O 1
ATOM 1710 N N . ASP A 1 209 ? 33.397 8.144 -4.596 1.00 80.25 209 ASP A N 1
ATOM 1711 C CA . ASP A 1 209 ? 34.240 6.982 -4.237 1.00 80.25 209 ASP A CA 1
ATOM 1712 C C . ASP A 1 209 ? 34.604 6.114 -5.454 1.00 80.25 209 ASP A C 1
ATOM 1714 O O . ASP A 1 209 ? 34.455 4.889 -5.438 1.00 80.25 209 ASP A O 1
ATOM 1718 N N . ASN A 1 210 ? 35.019 6.741 -6.562 1.00 81.56 210 ASN A N 1
ATOM 1719 C CA . ASN A 1 210 ? 35.408 6.048 -7.802 1.00 81.56 210 ASN A CA 1
ATOM 1720 C C . ASN A 1 210 ? 34.378 4.986 -8.258 1.00 81.56 210 ASN A C 1
ATOM 1722 O O . ASN A 1 210 ? 34.733 3.900 -8.718 1.00 81.56 210 ASN A O 1
ATOM 1726 N N . GLY A 1 211 ? 33.085 5.273 -8.070 1.00 75.75 211 GLY A N 1
ATOM 1727 C CA . GLY A 1 211 ? 31.981 4.387 -8.445 1.00 75.75 211 GLY A CA 1
ATOM 1728 C C . GLY A 1 211 ? 31.730 3.184 -7.523 1.00 75.75 211 GLY A C 1
ATOM 1729 O O . GLY A 1 211 ? 30.837 2.393 -7.826 1.00 75.75 211 GLY A O 1
ATOM 1730 N N . LYS A 1 212 ? 32.436 3.024 -6.393 1.00 83.31 212 LYS A N 1
ATOM 1731 C CA . LYS A 1 212 ? 32.176 1.923 -5.440 1.00 83.31 212 LYS A CA 1
ATOM 1732 C C . LYS A 1 212 ? 30.792 2.010 -4.804 1.00 83.31 212 LYS A C 1
ATOM 1734 O O . LYS A 1 212 ? 30.097 0.999 -4.747 1.00 83.31 212 LYS A O 1
ATOM 1739 N N . LEU A 1 213 ? 30.373 3.203 -4.376 1.00 83.19 213 LEU A N 1
ATOM 1740 C CA . LEU A 1 213 ? 29.026 3.431 -3.838 1.00 83.19 213 LEU A CA 1
ATOM 1741 C C . LEU A 1 213 ? 27.952 3.129 -4.885 1.00 83.19 213 LEU A C 1
ATOM 1743 O O . LEU A 1 213 ? 26.994 2.419 -4.593 1.00 83.19 213 LEU A O 1
ATOM 1747 N N . MET A 1 214 ? 28.152 3.585 -6.124 1.00 79.19 214 MET A N 1
ATOM 1748 C CA . MET A 1 214 ? 27.249 3.290 -7.238 1.00 79.19 214 MET A CA 1
ATOM 1749 C C . MET A 1 214 ? 27.164 1.786 -7.530 1.00 79.19 214 MET A C 1
ATOM 1751 O O . MET A 1 214 ? 26.071 1.237 -7.671 1.00 79.19 214 MET A O 1
ATOM 1755 N N . LYS A 1 215 ? 28.312 1.095 -7.560 1.00 80.12 215 LYS A N 1
ATOM 1756 C CA . LYS A 1 215 ? 28.373 -0.365 -7.695 1.00 80.12 215 LYS A CA 1
ATOM 1757 C C . LYS A 1 215 ? 27.604 -1.042 -6.565 1.00 80.12 215 LYS A C 1
ATOM 1759 O O . LYS A 1 215 ? 26.808 -1.929 -6.840 1.00 80.12 215 LYS A O 1
ATOM 1764 N N . ASN A 1 216 ? 27.802 -0.610 -5.321 1.00 82.06 216 ASN A N 1
ATOM 1765 C CA . ASN A 1 216 ? 27.101 -1.192 -4.187 1.00 82.06 216 ASN A CA 1
ATOM 1766 C C . ASN A 1 216 ? 25.587 -0.983 -4.288 1.00 82.06 216 ASN A C 1
ATOM 1768 O O . ASN A 1 216 ? 24.843 -1.942 -4.125 1.00 82.06 216 ASN A O 1
ATOM 1772 N N . CYS A 1 217 ? 25.122 0.224 -4.623 1.00 80.25 217 CYS A N 1
ATOM 1773 C CA . CYS A 1 217 ? 23.694 0.499 -4.801 1.00 80.25 217 CYS A CA 1
ATOM 1774 C C . CYS A 1 217 ? 23.066 -0.386 -5.873 1.00 80.25 217 CYS A C 1
ATOM 1776 O O . CYS A 1 217 ? 22.004 -0.959 -5.650 1.00 80.25 217 CYS A O 1
ATOM 1778 N N . ARG A 1 218 ? 23.751 -0.562 -7.005 1.00 76.88 218 ARG A N 1
ATOM 1779 C CA . ARG A 1 218 ? 23.296 -1.455 -8.071 1.00 76.88 218 ARG A CA 1
ATOM 1780 C C . ARG A 1 218 ? 23.260 -2.915 -7.621 1.00 76.88 218 ARG A C 1
ATOM 1782 O O . ARG A 1 218 ? 22.274 -3.598 -7.866 1.00 76.88 218 ARG A O 1
ATOM 1789 N N . ASP A 1 219 ? 24.325 -3.388 -6.980 1.00 78.06 219 ASP A N 1
ATOM 1790 C CA . ASP A 1 219 ? 24.469 -4.796 -6.597 1.00 78.06 219 ASP A CA 1
ATOM 1791 C C . ASP A 1 219 ? 23.525 -5.181 -5.435 1.00 78.06 219 ASP A C 1
ATOM 1793 O O . ASP A 1 219 ? 23.122 -6.335 -5.321 1.00 78.06 219 ASP A O 1
ATOM 1797 N N . THR A 1 220 ? 23.145 -4.219 -4.587 1.00 77.75 220 THR A N 1
ATOM 1798 C CA . THR A 1 220 ? 22.211 -4.412 -3.455 1.00 77.75 220 THR A CA 1
ATOM 1799 C C . THR A 1 220 ? 20.768 -4.026 -3.774 1.00 77.75 220 THR A C 1
ATOM 1801 O O . THR A 1 220 ? 19.855 -4.364 -3.012 1.00 77.75 220 THR A O 1
ATOM 1804 N N . GLY A 1 221 ? 20.554 -3.358 -4.909 1.00 72.69 221 GLY A N 1
ATOM 1805 C CA . GLY A 1 221 ? 19.236 -2.975 -5.380 1.00 72.69 221 GLY A CA 1
ATOM 1806 C C . GLY A 1 221 ? 18.626 -1.804 -4.614 1.00 72.69 221 GLY A C 1
ATOM 1807 O O . GLY A 1 221 ? 17.449 -1.854 -4.272 1.00 72.69 221 GLY A O 1
ATOM 1808 N N . TYR A 1 222 ? 19.414 -0.772 -4.315 1.00 79.75 222 TYR A N 1
ATOM 1809 C CA . TYR A 1 222 ? 18.890 0.464 -3.739 1.00 79.75 222 TYR A CA 1
ATOM 1810 C C . TYR A 1 222 ? 18.302 1.371 -4.820 1.00 79.75 222 TYR A C 1
ATOM 1812 O O . TYR A 1 222 ? 18.947 1.639 -5.833 1.00 79.75 222 TYR A O 1
ATOM 1820 N N . TYR A 1 223 ? 17.081 1.840 -4.572 1.00 65.75 223 TYR A N 1
ATOM 1821 C CA . TYR A 1 223 ? 16.414 2.886 -5.332 1.00 65.75 223 TYR A CA 1
ATOM 1822 C C . TYR A 1 223 ? 16.976 4.252 -4.941 1.00 65.75 223 TYR A C 1
ATOM 1824 O O . TYR A 1 223 ? 17.218 4.533 -3.760 1.00 65.75 223 TYR A O 1
ATOM 1832 N N . HIS A 1 224 ? 17.151 5.089 -5.956 1.00 56.78 224 HIS A N 1
ATOM 1833 C CA . HIS A 1 224 ? 17.509 6.498 -5.850 1.00 56.78 224 HIS A CA 1
ATOM 1834 C C . HIS A 1 224 ? 16.324 7.365 -6.233 1.00 56.78 224 HIS A C 1
ATOM 1836 O O . HIS A 1 224 ? 15.633 6.999 -7.211 1.00 56.78 224 HIS A O 1
#

Sequence (224 aa):
MTSLILIGFLLLSMIVLNSAINERHENKEMISSNNFQYIVNDYMRNIPHIEHEALEELSEEVMKNKRPCLDSKRDLKEIIDEKLSVKNQEYYDNYNIQINSSLIAIENTTNPFSYKFKTHVFCMKGDYSFERIVSSDVDCINLKDPVPLLYLKDCYGLSYNDSSYSYGNSLSEFLRKKDVGNYSYYINANSPLIIRKCPYDPYKHHGDDNGKLMKNCRDTGYYH

Foldseek 3Di:
DVVVVVVVVVVVVVVVVVVVVVVVVVVVVVVVQVVQVVLVVVLLVCLLVQLLVLLQVVLVVCLVVLEDDPDSWVSSQVSSQVVNVVVQVVCCVPPVKHKDKGWDDWADDPDNFWIKTWMWIWIDDPPDIDTDTRIDIHGQAFHFDSVCSNQQVVAPDWDDDPWKIFCQCRQLVSCVVVVHPPSVVCHRPMATRGAAAQPPPPPVCCPVPVNPSVVCCRVVRYDD

pLDDT: mean 90.51, std 7.99, range [56.78, 98.69]